Protein AF-A0AAN4YK95-F1 (afdb_monomer_lite)

Organism: Aspergillus oryzae (NCBI:txid5062)

Sequence (187 aa):
MKDDLPQPSIPVSLNPSIQATLYSELEVTICVNANAFLVEQYHEGRLPGESVRRINDYWGSKNRPSVVEFQFDQATQHRLISENKRFLRFHGESSTNPVLLNSNLRNWKAIVKEMSIRTFCTPDSVIRKHMHDVYKLLDMLGAPIAALVVCQKLHMRVLSLMVKKCDMPTDSGSNPVSGQSIGPTQR

Radius of gyration: 24.94 Å; chains: 1; bounding box: 78×29×86 Å

pLDDT: mean 87.69, std 17.9, range [35.34, 98.69]

Structure (mmCIF, N/CA/C/O backbone):
data_AF-A0AAN4YK95-F1
#
_entry.id   AF-A0AAN4YK95-F1
#
loop_
_atom_site.group_PDB
_atom_site.id
_atom_site.type_symbol
_atom_site.label_atom_id
_atom_site.label_alt_id
_atom_site.label_comp_id
_atom_site.label_asym_id
_atom_site.label_entity_id
_atom_site.label_seq_id
_atom_site.pdbx_PDB_ins_code
_atom_site.Cartn_x
_atom_site.Cartn_y
_atom_site.Cartn_z
_atom_site.occupancy
_atom_site.B_iso_or_equiv
_atom_site.auth_seq_id
_atom_site.auth_comp_id
_atom_site.auth_asym_id
_atom_site.auth_atom_id
_atom_site.pdbx_PDB_model_num
ATOM 1 N N . MET A 1 1 ? 11.380 1.247 -45.576 1.00 45.91 1 MET A N 1
ATOM 2 C CA . MET A 1 1 ? 11.249 2.247 -44.498 1.00 45.91 1 MET A CA 1
ATOM 3 C C . MET A 1 1 ? 11.713 1.583 -43.222 1.00 45.91 1 MET A C 1
ATOM 5 O O . MET A 1 1 ? 11.208 0.517 -42.904 1.00 45.91 1 MET A O 1
ATOM 9 N N . LYS A 1 2 ? 12.752 2.119 -42.583 1.00 51.19 2 LYS A N 1
ATOM 10 C CA . LYS A 1 2 ? 13.121 1.725 -41.223 1.00 51.19 2 LYS A CA 1
ATOM 11 C C . LYS A 1 2 ? 12.203 2.560 -40.339 1.00 51.19 2 LYS A C 1
ATOM 13 O O . LYS A 1 2 ? 12.326 3.779 -40.358 1.00 51.19 2 LYS A O 1
ATOM 18 N N . ASP A 1 3 ? 11.213 1.932 -39.720 1.00 58.84 3 ASP A N 1
ATOM 19 C CA . ASP A 1 3 ? 10.311 2.632 -38.812 1.00 58.84 3 ASP A CA 1
ATOM 20 C C . ASP A 1 3 ? 11.126 3.075 -37.594 1.00 58.84 3 ASP A C 1
ATOM 22 O O . ASP A 1 3 ? 11.552 2.243 -36.788 1.00 58.84 3 ASP A O 1
ATOM 26 N N . ASP A 1 4 ? 11.388 4.379 -37.490 1.00 71.00 4 ASP A N 1
ATOM 27 C CA . ASP A 1 4 ? 11.973 4.995 -36.299 1.00 71.00 4 ASP A CA 1
ATOM 28 C C . ASP A 1 4 ? 10.928 4.959 -35.182 1.00 71.00 4 ASP A C 1
ATOM 30 O O . ASP A 1 4 ? 10.185 5.910 -34.928 1.00 71.00 4 ASP A O 1
ATOM 34 N N . LEU A 1 5 ? 10.829 3.800 -34.533 1.00 76.00 5 LEU A N 1
ATOM 35 C CA . LEU A 1 5 ? 10.021 3.642 -33.337 1.00 76.00 5 LEU A CA 1
ATOM 36 C C . LEU A 1 5 ? 10.586 4.541 -32.226 1.00 76.00 5 LEU A C 1
ATOM 38 O O . LEU A 1 5 ? 11.807 4.585 -32.034 1.00 76.00 5 LEU A O 1
ATOM 42 N N . PRO A 1 6 ? 9.720 5.228 -31.460 1.00 76.50 6 PRO A N 1
ATOM 43 C CA . PRO A 1 6 ? 10.155 6.113 -30.389 1.00 76.50 6 PRO A CA 1
ATOM 44 C C . PRO A 1 6 ? 10.973 5.338 -29.349 1.00 76.50 6 PRO A C 1
ATOM 46 O O . PRO A 1 6 ? 10.489 4.382 -28.742 1.00 76.50 6 PRO A O 1
ATOM 49 N N . GLN A 1 7 ? 12.220 5.766 -29.146 1.00 71.81 7 GLN A N 1
ATOM 50 C CA . GLN A 1 7 ? 13.118 5.199 -28.143 1.00 71.81 7 GLN A CA 1
ATOM 51 C C . GLN A 1 7 ? 12.980 5.959 -26.817 1.00 71.81 7 GLN A C 1
ATOM 53 O O . GLN A 1 7 ? 12.921 7.193 -26.818 1.00 71.81 7 GLN A O 1
ATOM 58 N N . PRO A 1 8 ? 12.941 5.261 -25.671 1.00 70.00 8 PRO A N 1
ATOM 59 C CA . PRO A 1 8 ? 12.903 5.920 -24.376 1.00 70.00 8 PRO A CA 1
ATOM 60 C C . PRO A 1 8 ? 14.219 6.668 -24.115 1.00 70.00 8 PRO A C 1
ATOM 62 O O . PRO A 1 8 ? 15.304 6.108 -24.240 1.00 70.00 8 PRO A O 1
ATOM 65 N N . SER A 1 9 ? 14.125 7.932 -23.695 1.00 78.12 9 SER A N 1
ATOM 66 C CA . SER A 1 9 ? 15.281 8.756 -23.299 1.00 78.12 9 SER A CA 1
ATOM 67 C C . SER A 1 9 ? 15.847 8.395 -21.919 1.00 78.12 9 SER A C 1
ATOM 69 O O . SER A 1 9 ? 16.876 8.927 -21.507 1.00 78.12 9 SER A O 1
ATOM 71 N N . ILE A 1 10 ? 15.169 7.502 -21.191 1.00 86.75 10 ILE A N 1
ATOM 72 C CA . ILE A 1 10 ? 15.510 7.061 -19.837 1.00 86.75 10 ILE A CA 1
ATOM 73 C C . ILE A 1 10 ? 15.658 5.532 -19.852 1.00 86.75 10 ILE A C 1
ATOM 75 O O . ILE A 1 10 ? 14.837 4.867 -20.488 1.00 86.75 10 ILE A O 1
ATOM 79 N N . PRO A 1 11 ? 16.647 4.948 -19.145 1.00 88.62 11 PRO A N 1
ATOM 80 C CA . PRO A 1 11 ? 16.843 3.502 -19.121 1.00 88.62 11 PRO A CA 1
ATOM 81 C C . PRO A 1 11 ? 15.605 2.723 -18.656 1.00 88.62 11 PRO A C 1
ATOM 83 O O . PRO A 1 11 ? 15.040 2.995 -17.591 1.00 88.62 11 PRO A O 1
ATOM 86 N N . VAL A 1 12 ? 15.236 1.719 -19.454 1.00 91.31 12 VAL A N 1
ATOM 87 C CA . VAL A 1 12 ? 14.233 0.693 -19.142 1.00 91.31 12 VAL A CA 1
ATOM 88 C C . VAL A 1 12 ? 14.914 -0.667 -19.292 1.00 91.31 12 VAL A C 1
ATOM 90 O O . VAL A 1 12 ? 14.959 -1.250 -20.378 1.00 91.31 12 VAL A O 1
ATOM 93 N N . SER A 1 13 ? 15.513 -1.166 -18.213 1.00 91.56 13 SER A N 1
ATOM 94 C CA . SER A 1 13 ? 16.263 -2.425 -18.259 1.00 91.56 13 SER A CA 1
ATOM 95 C C . SER A 1 13 ? 15.352 -3.636 -18.042 1.00 91.56 13 SER A C 1
ATOM 97 O O . SER A 1 13 ? 15.475 -4.654 -18.729 1.00 91.56 13 SER A O 1
ATOM 99 N N . LEU A 1 14 ? 14.373 -3.553 -17.147 1.00 92.38 14 LEU A N 1
ATOM 100 C CA . LEU A 1 14 ? 13.524 -4.704 -16.842 1.00 92.38 14 LEU A CA 1
ATOM 101 C C . LEU A 1 14 ? 12.541 -4.995 -17.978 1.00 92.38 14 LEU A C 1
ATOM 103 O O . LEU A 1 14 ? 11.835 -4.100 -18.443 1.00 92.38 14 LEU A O 1
ATOM 107 N N . ASN A 1 15 ? 12.463 -6.264 -18.390 1.00 92.06 15 ASN A N 1
ATOM 108 C CA . ASN A 1 15 ? 11.460 -6.695 -19.360 1.00 92.06 15 ASN A CA 1
ATOM 109 C C . ASN A 1 15 ? 10.037 -6.646 -18.754 1.00 92.06 15 ASN A C 1
ATOM 111 O O . ASN A 1 15 ? 9.895 -6.673 -17.525 1.00 92.06 15 ASN A O 1
ATOM 115 N N . PRO A 1 16 ? 8.984 -6.614 -19.592 1.00 94.56 16 PRO A N 1
ATOM 116 C CA . PRO A 1 16 ? 7.607 -6.494 -19.123 1.00 94.56 16 PRO A CA 1
ATOM 117 C C . PRO A 1 16 ? 7.185 -7.536 -18.081 1.00 94.56 16 PRO A C 1
ATOM 119 O O . PRO A 1 16 ? 6.546 -7.185 -17.091 1.00 94.56 16 PRO A O 1
ATOM 122 N N . SER A 1 17 ? 7.585 -8.800 -18.253 1.00 94.56 17 SER A N 1
ATOM 123 C CA . SER A 1 17 ? 7.235 -9.884 -17.327 1.00 94.56 17 SER A CA 1
ATOM 124 C C . SER A 1 17 ? 7.834 -9.670 -15.937 1.00 94.56 17 SER A C 1
ATOM 126 O O . SER A 1 17 ? 7.142 -9.844 -14.938 1.00 94.56 17 SER A O 1
ATOM 128 N N . ILE A 1 18 ? 9.095 -9.228 -15.858 1.00 94.00 18 ILE A N 1
ATOM 129 C CA . ILE A 1 18 ? 9.747 -8.899 -14.584 1.00 94.00 18 ILE A CA 1
ATOM 130 C C . ILE A 1 18 ? 9.039 -7.715 -13.917 1.00 94.00 18 ILE A C 1
ATOM 132 O O . ILE A 1 18 ? 8.789 -7.766 -12.713 1.00 94.00 18 ILE A O 1
ATOM 136 N N . GLN A 1 19 ? 8.682 -6.672 -14.679 1.00 95.31 19 GLN A N 1
ATOM 137 C CA . GLN A 1 19 ? 7.938 -5.530 -14.132 1.00 95.31 19 GLN A CA 1
ATOM 138 C C . GLN A 1 19 ? 6.556 -5.951 -13.609 1.00 95.31 19 GLN A C 1
ATOM 140 O O . GLN A 1 19 ? 6.154 -5.516 -12.532 1.00 95.31 19 GLN A O 1
ATOM 145 N N . ALA A 1 20 ? 5.847 -6.827 -14.326 1.00 95.19 20 ALA A N 1
ATOM 146 C CA . ALA A 1 20 ? 4.541 -7.329 -13.911 1.00 95.19 20 ALA A CA 1
ATOM 147 C C . ALA A 1 20 ? 4.614 -8.117 -12.594 1.00 95.19 20 ALA A C 1
ATOM 149 O O . ALA A 1 20 ? 3.823 -7.859 -11.684 1.00 95.19 20 ALA A O 1
ATOM 150 N N . THR A 1 21 ? 5.577 -9.037 -12.468 1.00 94.56 21 THR A N 1
ATOM 151 C CA . THR A 1 21 ? 5.800 -9.795 -11.228 1.00 94.56 21 THR A CA 1
ATOM 152 C C . THR A 1 21 ? 6.162 -8.865 -10.075 1.00 94.56 21 THR A C 1
ATOM 154 O O . THR A 1 21 ? 5.520 -8.925 -9.031 1.00 94.56 21 THR A O 1
ATOM 157 N N . LEU A 1 22 ? 7.117 -7.953 -10.285 1.00 94.38 22 LEU A N 1
ATOM 158 C CA . LEU A 1 22 ? 7.550 -6.985 -9.277 1.00 94.38 22 LEU A CA 1
ATOM 159 C C . LEU A 1 22 ? 6.379 -6.172 -8.721 1.00 94.38 22 LEU A C 1
ATOM 161 O O . LEU A 1 22 ? 6.185 -6.113 -7.510 1.00 94.38 22 LEU A O 1
ATOM 165 N N . TYR A 1 23 ? 5.589 -5.545 -9.592 1.00 95.44 23 TYR A N 1
ATOM 166 C CA . TYR A 1 23 ? 4.493 -4.695 -9.134 1.00 95.44 23 TYR A CA 1
ATOM 167 C C . TYR A 1 23 ? 3.355 -5.485 -8.491 1.00 95.44 23 TYR A C 1
ATOM 169 O O . TYR A 1 23 ? 2.741 -4.977 -7.558 1.00 95.44 23 TYR A O 1
ATOM 177 N N . SER A 1 24 ? 3.120 -6.726 -8.922 1.00 95.06 24 SER A N 1
ATOM 178 C CA . SER A 1 24 ? 2.147 -7.609 -8.267 1.00 95.06 24 SER A CA 1
ATOM 179 C C . SER A 1 24 ? 2.599 -7.990 -6.852 1.00 95.06 24 SER A C 1
ATOM 181 O O . SER A 1 24 ? 1.802 -7.949 -5.918 1.00 95.06 24 SER A O 1
ATOM 183 N N . GLU A 1 25 ? 3.886 -8.305 -6.668 1.00 94.56 25 GLU A N 1
ATOM 184 C CA . GLU A 1 25 ? 4.466 -8.597 -5.349 1.00 94.56 25 GLU A CA 1
ATOM 185 C C . GLU A 1 25 ? 4.433 -7.367 -4.427 1.00 94.56 25 GLU A C 1
ATOM 187 O O . GLU A 1 25 ? 4.068 -7.484 -3.253 1.00 94.56 25 GLU A O 1
ATOM 192 N N . LEU A 1 26 ? 4.758 -6.176 -4.949 1.00 94.81 26 LEU A N 1
ATOM 193 C CA . LEU A 1 26 ? 4.665 -4.923 -4.193 1.00 94.81 26 LEU A CA 1
ATOM 194 C C . LEU A 1 26 ? 3.222 -4.621 -3.777 1.00 94.81 26 LEU A C 1
ATOM 196 O O . LEU A 1 26 ? 2.987 -4.313 -2.611 1.00 94.81 26 LEU A O 1
ATOM 200 N N . GLU A 1 27 ? 2.258 -4.740 -4.692 1.00 95.81 27 GLU A N 1
ATOM 201 C CA . GLU A 1 27 ? 0.846 -4.471 -4.407 1.00 95.81 27 GLU A CA 1
ATOM 202 C C . GLU A 1 27 ? 0.302 -5.398 -3.316 1.00 95.81 27 GLU A C 1
ATOM 204 O O . GLU A 1 27 ? -0.259 -4.919 -2.332 1.00 95.81 27 GLU A O 1
ATOM 209 N N . VAL A 1 28 ? 0.541 -6.709 -3.432 1.00 95.44 28 VAL A N 1
ATOM 210 C CA . VAL A 1 28 ? 0.138 -7.677 -2.401 1.00 95.44 28 VAL A CA 1
ATOM 211 C C . VAL A 1 28 ? 0.783 -7.348 -1.056 1.00 95.44 28 VAL A C 1
ATOM 213 O O . VAL A 1 28 ? 0.101 -7.353 -0.031 1.00 95.44 28 VAL A O 1
ATOM 216 N N . THR A 1 29 ? 2.078 -7.018 -1.043 1.00 95.44 29 THR A N 1
ATOM 217 C CA . THR A 1 29 ? 2.794 -6.688 0.197 1.00 95.44 29 THR A CA 1
ATOM 218 C C . THR A 1 29 ? 2.201 -5.447 0.867 1.00 95.44 29 THR A C 1
ATOM 220 O O . THR A 1 29 ? 1.989 -5.455 2.080 1.00 95.44 29 THR A O 1
ATOM 223 N N . ILE A 1 30 ? 1.884 -4.400 0.101 1.00 97.12 30 ILE A N 1
ATOM 224 C CA . ILE A 1 30 ? 1.222 -3.193 0.616 1.00 97.12 30 ILE A CA 1
ATOM 225 C C . ILE A 1 30 ? -0.149 -3.548 1.192 1.00 97.12 30 ILE A C 1
ATOM 227 O O . ILE A 1 30 ? -0.412 -3.229 2.350 1.00 97.12 30 ILE A O 1
ATOM 231 N N . CYS A 1 31 ? -1.000 -4.231 0.420 1.00 97.75 31 CYS A N 1
ATOM 232 C CA . CYS A 1 31 ? -2.382 -4.493 0.818 1.00 97.75 31 CYS A CA 1
ATOM 233 C C . CYS A 1 31 ? -2.483 -5.363 2.074 1.00 97.75 31 CYS A C 1
ATOM 235 O O . CYS A 1 31 ? -3.277 -5.067 2.968 1.00 97.75 31 CYS A O 1
ATOM 237 N N . VAL A 1 32 ? -1.645 -6.400 2.181 1.00 97.25 32 VAL A N 1
ATOM 238 C CA . VAL A 1 32 ? -1.615 -7.293 3.349 1.00 97.25 32 VAL A CA 1
ATOM 239 C C . VAL A 1 32 ? -1.175 -6.549 4.610 1.00 97.25 32 VAL A C 1
ATOM 241 O O . VAL A 1 32 ? -1.808 -6.693 5.656 1.00 97.25 32 VAL A O 1
ATOM 244 N N . ASN A 1 33 ? -0.126 -5.726 4.528 1.00 98.19 33 ASN A N 1
ATOM 245 C CA . ASN A 1 33 ? 0.372 -4.996 5.697 1.00 98.19 33 ASN A CA 1
ATOM 246 C C . ASN A 1 33 ? -0.544 -3.828 6.084 1.00 98.19 33 ASN A C 1
ATOM 248 O O . ASN A 1 33 ? -0.753 -3.583 7.269 1.00 98.19 33 ASN A O 1
ATOM 252 N N . ALA A 1 34 ? -1.150 -3.144 5.111 1.00 98.50 34 ALA A N 1
ATOM 253 C CA . ALA A 1 34 ? -2.161 -2.126 5.379 1.00 98.50 34 ALA A CA 1
ATOM 254 C C . ALA A 1 34 ? -3.423 -2.727 6.013 1.00 98.50 34 ALA A C 1
ATOM 256 O O . ALA A 1 34 ? -3.979 -2.124 6.930 1.00 98.50 34 ALA A O 1
ATOM 257 N N . ASN A 1 35 ? -3.844 -3.922 5.580 1.00 98.62 35 ASN A N 1
ATOM 258 C CA . ASN A 1 35 ? -4.931 -4.658 6.222 1.00 98.62 35 ASN A CA 1
ATOM 259 C C . ASN A 1 35 ? -4.595 -4.983 7.681 1.00 98.62 35 ASN A C 1
ATOM 261 O O . ASN A 1 35 ? -5.362 -4.617 8.565 1.00 98.62 35 ASN A O 1
ATOM 265 N N . ALA A 1 36 ? -3.441 -5.607 7.938 1.00 98.44 36 ALA A N 1
ATOM 266 C CA . ALA A 1 36 ? -3.021 -5.972 9.293 1.00 98.44 36 ALA A CA 1
ATOM 267 C C . ALA A 1 36 ? -2.967 -4.752 10.226 1.00 98.44 36 ALA A C 1
ATOM 269 O O . ALA A 1 36 ? -3.508 -4.786 11.329 1.00 98.44 36 ALA A O 1
ATOM 270 N N . PHE A 1 37 ? -2.398 -3.646 9.738 1.00 98.62 37 PHE A N 1
ATOM 271 C CA . PHE A 1 37 ? -2.404 -2.373 10.446 1.00 98.62 37 PHE A CA 1
ATOM 272 C C . PHE A 1 37 ? -3.833 -1.906 10.758 1.00 98.62 37 PHE A C 1
ATOM 274 O O . PHE A 1 37 ? -4.150 -1.621 11.906 1.00 98.62 37 PHE A O 1
ATOM 281 N N . LEU A 1 38 ? -4.728 -1.850 9.768 1.00 98.69 38 LEU A N 1
ATOM 282 C CA . LEU A 1 38 ? -6.110 -1.399 9.971 1.00 98.69 38 LEU A CA 1
ATOM 283 C C . LEU A 1 38 ? -6.890 -2.279 10.958 1.00 98.69 38 LEU A C 1
ATOM 285 O O . LEU A 1 38 ? -7.628 -1.735 11.778 1.00 98.69 38 LEU A O 1
ATOM 289 N N . VAL A 1 39 ? -6.699 -3.600 10.911 1.00 98.56 39 VAL A N 1
ATOM 290 C CA . VAL A 1 39 ? -7.282 -4.556 11.865 1.00 98.56 39 VAL A CA 1
ATOM 291 C C . VAL A 1 39 ? -6.830 -4.239 13.289 1.00 98.56 39 VAL A C 1
ATOM 293 O O . VAL A 1 39 ? -7.668 -4.075 14.175 1.00 98.56 39 VAL A O 1
ATOM 296 N N . GLU A 1 40 ? -5.525 -4.073 13.505 1.00 98.44 40 GLU A N 1
ATOM 297 C CA . GLU A 1 40 ? -4.972 -3.710 14.813 1.00 98.44 40 GLU A CA 1
ATOM 298 C C . GLU A 1 40 ? -5.546 -2.374 15.310 1.00 98.44 40 GLU A C 1
ATOM 300 O O . GLU A 1 40 ? -6.062 -2.278 16.423 1.00 98.44 40 GLU A O 1
ATOM 305 N N . GLN A 1 41 ? -5.524 -1.337 14.466 1.00 98.38 41 GLN A N 1
ATOM 306 C CA . GLN A 1 41 ? -6.041 -0.018 14.833 1.00 98.38 41 GLN A CA 1
ATOM 307 C C . GLN A 1 41 ? -7.549 -0.047 15.130 1.00 98.38 41 GLN A C 1
ATOM 309 O O . GLN A 1 41 ? -8.017 0.703 15.988 1.00 98.38 41 GLN A O 1
ATOM 314 N N . TYR A 1 42 ? -8.316 -0.902 14.449 1.00 98.12 42 TYR A N 1
ATOM 315 C CA . TYR A 1 42 ? -9.739 -1.094 14.713 1.00 98.12 42 TYR A CA 1
ATOM 316 C C . TYR A 1 42 ? -9.991 -1.770 16.064 1.00 98.12 42 TYR A C 1
ATOM 318 O O . TYR A 1 42 ? -10.769 -1.244 16.861 1.00 98.12 42 TYR A O 1
ATOM 326 N N . HIS A 1 43 ? -9.304 -2.878 16.358 1.00 98.00 43 HIS A N 1
ATOM 327 C CA . HIS A 1 43 ? -9.438 -3.583 17.641 1.00 98.00 43 HIS A CA 1
ATOM 328 C C . HIS A 1 43 ? -9.060 -2.716 18.840 1.00 98.00 43 HIS A C 1
ATOM 330 O O . HIS A 1 43 ? -9.649 -2.827 19.911 1.00 98.00 43 HIS A O 1
ATOM 336 N N . GLU A 1 44 ? -8.128 -1.800 18.631 1.00 98.00 44 GLU A N 1
ATOM 337 C CA . GLU A 1 44 ? -7.656 -0.864 19.639 1.00 98.00 44 GLU A CA 1
ATOM 338 C C . GLU A 1 44 ? -8.524 0.404 19.765 1.00 98.00 44 GLU A C 1
ATOM 340 O O . GLU A 1 44 ? -8.155 1.355 20.457 1.00 98.00 44 GLU A O 1
ATOM 345 N N . GLY A 1 45 ? -9.661 0.467 19.062 1.00 97.38 45 GLY A N 1
ATOM 346 C CA . GLY A 1 45 ? -10.593 1.596 19.114 1.00 97.38 45 GLY A CA 1
ATOM 347 C C . GLY A 1 45 ? -10.069 2.884 18.468 1.00 97.38 45 GLY A C 1
ATOM 348 O O . GLY A 1 45 ? -10.630 3.958 18.684 1.00 97.38 45 GLY A O 1
ATOM 349 N N . ARG A 1 46 ? -9.001 2.801 17.665 1.00 97.44 46 ARG A N 1
ATOM 350 C CA . ARG A 1 46 ? -8.356 3.941 16.986 1.00 97.44 46 ARG A CA 1
ATOM 351 C C . ARG A 1 46 ? -8.923 4.226 15.598 1.00 97.44 46 ARG A C 1
ATOM 353 O O . ARG A 1 46 ? -8.538 5.210 14.966 1.00 97.44 46 ARG A O 1
ATOM 360 N N . LEU A 1 47 ? -9.846 3.391 15.124 1.00 96.69 47 LEU A N 1
ATOM 361 C CA . LEU A 1 47 ? -10.531 3.570 13.851 1.00 96.69 47 LEU A CA 1
ATOM 362 C C . LEU A 1 47 ? -12.038 3.794 14.081 1.00 96.69 47 LEU A C 1
ATOM 364 O O . LEU A 1 47 ? -12.745 2.855 14.448 1.00 96.69 47 LEU A O 1
ATOM 368 N N . PRO A 1 48 ? -12.556 5.019 13.865 1.00 95.12 48 PRO A N 1
ATOM 369 C CA . PRO A 1 48 ? -13.967 5.326 14.082 1.00 95.12 48 PRO A CA 1
ATOM 370 C C . PRO A 1 48 ? -14.900 4.457 13.228 1.00 95.12 48 PRO A C 1
ATOM 372 O O . PRO A 1 48 ? -14.741 4.374 12.008 1.00 95.12 48 PRO A O 1
ATOM 375 N N . GLY A 1 49 ? -15.932 3.873 13.847 1.00 94.44 49 GLY A N 1
ATOM 376 C CA . GLY A 1 49 ? -16.905 3.022 13.148 1.00 94.44 49 GLY A CA 1
ATOM 377 C C . GLY A 1 49 ? -17.657 3.739 12.019 1.00 94.44 49 GLY A C 1
ATOM 378 O O . GLY A 1 49 ? -17.956 3.132 10.993 1.00 94.44 49 GLY A O 1
ATOM 379 N N . GLU A 1 50 ? -17.894 5.048 12.153 1.00 95.81 50 GLU A N 1
ATOM 380 C CA . GLU A 1 50 ? -18.486 5.865 11.086 1.00 95.81 50 GLU A CA 1
ATOM 381 C C . GLU A 1 50 ? -17.590 5.913 9.836 1.00 95.81 50 GLU A C 1
ATOM 383 O O . GLU A 1 50 ? -18.079 5.758 8.717 1.00 95.81 50 GLU A O 1
ATOM 388 N N . SER A 1 51 ? -16.273 6.063 10.016 1.00 95.50 51 SER A N 1
ATOM 389 C CA . SER A 1 51 ? -15.305 6.045 8.914 1.00 95.50 51 SER A CA 1
ATOM 390 C C . SER A 1 51 ? -15.271 4.684 8.218 1.00 95.50 51 SER A C 1
ATOM 392 O O . SER A 1 51 ? -15.253 4.626 6.988 1.00 95.50 51 SER A O 1
ATOM 394 N N . VAL A 1 52 ? -15.315 3.590 8.989 1.00 96.31 52 VAL A N 1
ATOM 395 C CA . VAL A 1 52 ? -15.378 2.223 8.446 1.00 96.31 52 VAL A CA 1
ATOM 396 C C . VAL A 1 52 ? -16.644 2.032 7.614 1.00 96.31 52 VAL A C 1
ATOM 398 O O . VAL A 1 52 ? -16.570 1.589 6.468 1.00 96.31 52 VAL A O 1
ATOM 401 N N . ARG A 1 53 ? -17.803 2.430 8.151 1.00 96.69 53 ARG A N 1
ATOM 402 C CA . ARG A 1 53 ? -19.080 2.364 7.436 1.00 96.69 53 ARG A CA 1
ATOM 403 C C . ARG A 1 53 ? -19.037 3.170 6.138 1.00 96.69 53 ARG A C 1
ATOM 405 O O . ARG A 1 53 ? -19.399 2.645 5.095 1.00 96.69 53 ARG A O 1
ATOM 412 N N . ARG A 1 54 ? -18.520 4.401 6.170 1.00 97.12 54 ARG A N 1
ATOM 413 C CA . ARG A 1 54 ? -18.408 5.262 4.982 1.00 97.12 54 ARG A CA 1
ATOM 414 C C . ARG A 1 54 ? -17.554 4.632 3.881 1.00 97.12 54 ARG A C 1
ATOM 416 O O . ARG A 1 54 ? -17.888 4.755 2.703 1.00 97.12 54 ARG A O 1
ATOM 423 N N . ILE A 1 55 ? -16.456 3.968 4.246 1.00 97.38 55 ILE A N 1
ATOM 424 C CA . ILE A 1 55 ? -15.609 3.261 3.280 1.00 97.38 55 ILE A CA 1
ATOM 425 C C . ILE A 1 55 ? -16.292 2.010 2.727 1.00 97.38 55 ILE A C 1
ATOM 427 O O . ILE A 1 55 ? -16.221 1.795 1.518 1.00 97.38 55 ILE A O 1
ATOM 431 N N . ASN A 1 56 ? -17.008 1.248 3.555 1.00 96.25 56 ASN A N 1
ATOM 432 C CA . ASN A 1 56 ? -17.820 0.119 3.095 1.00 96.25 56 ASN A CA 1
ATOM 433 C C . ASN A 1 56 ? -18.923 0.558 2.124 1.00 96.25 56 ASN A C 1
ATOM 435 O O . ASN A 1 56 ? -19.048 -0.017 1.045 1.00 96.25 56 ASN A O 1
ATOM 439 N N . ASP A 1 57 ? -19.663 1.615 2.462 1.00 96.81 57 ASP A N 1
ATOM 440 C CA . ASP A 1 57 ? -20.710 2.183 1.609 1.00 96.81 57 ASP A CA 1
ATOM 441 C C . ASP A 1 57 ? -20.115 2.663 0.275 1.00 96.81 57 ASP A C 1
ATOM 443 O O . ASP A 1 57 ? -20.639 2.362 -0.799 1.00 96.81 57 ASP A O 1
ATOM 447 N N . TYR A 1 58 ? -18.966 3.352 0.316 1.00 96.62 58 TYR A N 1
ATOM 448 C CA . TYR A 1 58 ? -18.233 3.748 -0.887 1.00 96.62 58 TYR A CA 1
ATOM 449 C C . TYR A 1 58 ? -17.829 2.536 -1.736 1.00 96.62 58 TYR A C 1
ATOM 451 O O . TYR A 1 58 ? -18.041 2.548 -2.949 1.00 96.62 58 TYR A O 1
ATOM 459 N N . TRP A 1 59 ? -17.275 1.492 -1.125 1.00 97.62 59 TRP A N 1
ATOM 460 C CA . TRP A 1 59 ? -16.849 0.283 -1.823 1.00 97.62 59 TRP A CA 1
ATOM 461 C C . TRP A 1 59 ? -18.029 -0.446 -2.482 1.00 97.62 59 TRP A C 1
ATOM 463 O O . TRP A 1 59 ? -17.981 -0.741 -3.679 1.00 97.62 59 TRP A O 1
ATOM 473 N N . GLY A 1 60 ? -19.120 -0.638 -1.737 1.00 96.62 60 GLY A N 1
ATOM 474 C CA . GLY A 1 60 ? -20.359 -1.240 -2.225 1.00 96.62 60 GLY A CA 1
ATOM 475 C C . GLY A 1 60 ? -21.025 -0.419 -3.331 1.00 96.62 60 GLY A C 1
ATOM 476 O O . GLY A 1 60 ? -21.455 -0.984 -4.332 1.00 96.62 60 GLY A O 1
ATOM 477 N N . SER A 1 61 ? -21.007 0.918 -3.238 1.00 97.38 61 SER A N 1
ATOM 478 C CA . SER A 1 61 ? -21.554 1.812 -4.278 1.00 97.38 61 SER A CA 1
ATOM 479 C C . SER A 1 61 ? -20.870 1.667 -5.644 1.00 97.38 61 SER A C 1
ATOM 481 O O . SER A 1 61 ? -21.410 2.087 -6.667 1.00 97.38 61 SER A O 1
ATOM 483 N N . LYS A 1 62 ? -19.667 1.079 -5.678 1.00 96.19 62 LYS A N 1
ATOM 484 C CA . LYS A 1 62 ? -18.920 0.775 -6.904 1.00 96.19 62 LYS A CA 1
ATOM 485 C C . LYS A 1 62 ? -19.205 -0.629 -7.446 1.00 96.19 62 LYS A C 1
ATOM 487 O O . LYS A 1 62 ? -18.502 -1.050 -8.360 1.00 96.19 62 LYS A O 1
ATOM 492 N N . ASN A 1 63 ? -20.200 -1.337 -6.902 1.00 95.88 63 ASN A N 1
ATOM 493 C CA . ASN A 1 63 ? -20.531 -2.729 -7.227 1.00 95.88 63 ASN A CA 1
ATOM 494 C C . ASN A 1 63 ? -19.328 -3.675 -7.079 1.00 95.88 63 ASN A C 1
ATOM 496 O O . ASN A 1 63 ? -19.130 -4.584 -7.884 1.00 95.88 63 ASN A O 1
ATOM 500 N N . ARG A 1 64 ? -18.481 -3.430 -6.073 1.00 95.62 64 ARG A N 1
ATOM 501 C CA . ARG A 1 64 ? -17.292 -4.247 -5.810 1.00 95.62 64 ARG A CA 1
ATOM 502 C C . ARG A 1 64 ? -17.629 -5.395 -4.847 1.00 95.62 64 ARG A C 1
ATOM 504 O O . ARG A 1 64 ? -18.445 -5.191 -3.948 1.00 95.62 64 ARG A O 1
ATOM 511 N N . PRO A 1 65 ? -16.999 -6.578 -4.990 1.00 95.75 65 PRO A N 1
ATOM 512 C CA . PRO A 1 65 ? -17.206 -7.702 -4.073 1.00 95.75 65 PRO A CA 1
ATOM 513 C C . PRO A 1 65 ? -16.862 -7.340 -2.628 1.00 95.75 65 PRO A C 1
ATOM 515 O O . PRO A 1 65 ? -15.912 -6.594 -2.402 1.00 95.75 65 PRO A O 1
ATOM 518 N N . SER A 1 66 ? -17.582 -7.890 -1.648 1.00 94.94 66 SER A N 1
ATOM 519 C CA . SER A 1 66 ? -17.227 -7.731 -0.233 1.00 94.94 66 SER A CA 1
ATOM 520 C C . SER A 1 66 ? -15.806 -8.223 0.036 1.00 94.94 66 SER A C 1
ATOM 522 O O . SER A 1 66 ? -15.381 -9.233 -0.526 1.00 94.94 66 SER A O 1
ATOM 524 N N . VAL A 1 67 ? -15.099 -7.541 0.930 1.00 96.12 67 VAL A N 1
ATOM 525 C CA . VAL A 1 67 ? -13.741 -7.915 1.330 1.00 96.12 67 VAL A CA 1
ATOM 526 C C . VAL A 1 67 ? -13.749 -8.567 2.707 1.00 96.12 67 VAL A C 1
ATOM 528 O O . VAL A 1 67 ? -14.655 -8.344 3.510 1.00 96.12 67 VAL A O 1
ATOM 531 N N . VAL A 1 68 ? -12.728 -9.374 2.976 1.00 96.38 68 VAL A N 1
ATOM 532 C CA . VAL A 1 68 ? -12.436 -9.866 4.325 1.00 96.38 68 VAL A CA 1
ATOM 533 C C . VAL A 1 68 ? -11.710 -8.753 5.078 1.00 96.38 68 VAL A C 1
ATOM 535 O O . VAL A 1 68 ? -10.762 -8.179 4.543 1.00 96.38 68 VAL A O 1
ATOM 538 N N . GLU A 1 69 ? -12.152 -8.442 6.299 1.00 96.88 69 GLU A N 1
ATOM 539 C CA . GLU A 1 69 ? -11.570 -7.380 7.135 1.00 96.88 69 GLU A CA 1
ATOM 540 C C . GLU A 1 69 ? -11.473 -6.034 6.384 1.00 96.88 69 GLU A C 1
ATOM 542 O O . GLU A 1 69 ? -12.491 -5.457 6.004 1.00 96.88 69 GLU A O 1
ATOM 547 N N . PHE A 1 70 ? -10.254 -5.540 6.154 1.00 97.81 70 PHE A N 1
ATOM 548 C CA . PHE A 1 70 ? -9.946 -4.312 5.433 1.00 97.81 70 PHE A CA 1
ATOM 549 C C . PHE A 1 70 ? -9.122 -4.586 4.160 1.00 97.81 70 PHE A C 1
ATOM 551 O O . PHE A 1 70 ? -8.387 -3.702 3.708 1.00 97.81 70 PHE A O 1
ATOM 558 N N . GLN A 1 71 ? -9.240 -5.777 3.549 1.00 97.50 71 GLN A N 1
ATOM 559 C CA . GLN A 1 71 ? -8.570 -6.176 2.292 1.00 97.50 71 GLN A CA 1
ATOM 560 C C . GLN A 1 71 ? -9.139 -5.477 1.041 1.00 97.50 71 GLN A C 1
ATOM 562 O O . GLN A 1 71 ? -9.367 -6.085 -0.004 1.00 97.50 71 GLN A O 1
ATOM 567 N N . PHE A 1 72 ? -9.403 -4.177 1.138 1.00 97.94 72 PHE A N 1
ATOM 568 C CA . PHE A 1 72 ? -9.717 -3.352 -0.020 1.00 97.94 72 PHE A CA 1
ATOM 569 C C . PHE A 1 72 ? -8.496 -3.186 -0.931 1.00 97.94 72 PHE A C 1
ATOM 571 O O . PHE A 1 72 ? -7.367 -3.501 -0.560 1.00 97.94 72 PHE A O 1
ATOM 578 N N . ASP A 1 73 ? -8.716 -2.615 -2.117 1.00 96.81 73 ASP A N 1
ATOM 579 C CA . ASP A 1 73 ? -7.603 -2.156 -2.948 1.00 96.81 73 ASP A CA 1
ATOM 580 C C . ASP A 1 73 ? -6.730 -1.119 -2.208 1.00 96.81 73 ASP A C 1
ATOM 582 O O . ASP A 1 73 ? -7.188 -0.406 -1.303 1.00 96.81 73 ASP A O 1
ATOM 586 N N . GLN A 1 74 ? -5.463 -0.997 -2.624 1.00 96.94 74 GLN A N 1
ATOM 587 C CA . GLN A 1 74 ? -4.511 -0.084 -1.980 1.00 96.94 74 GLN A CA 1
ATOM 588 C C . GLN A 1 74 ? -5.016 1.369 -1.942 1.00 96.94 74 GLN A C 1
ATOM 590 O O . GLN A 1 74 ? -4.716 2.107 -1.007 1.00 96.94 74 GLN A O 1
ATOM 595 N N . ALA A 1 75 ? -5.804 1.790 -2.940 1.00 97.50 75 ALA A N 1
ATOM 596 C CA . ALA A 1 75 ? -6.350 3.142 -3.026 1.00 97.50 75 ALA A CA 1
ATOM 597 C C . ALA A 1 75 ? -7.370 3.410 -1.911 1.00 97.50 75 ALA A C 1
ATOM 599 O O . ALA A 1 75 ? -7.375 4.474 -1.291 1.00 97.50 75 ALA A O 1
ATOM 600 N N . THR A 1 76 ? -8.233 2.435 -1.645 1.00 98.25 76 THR A N 1
ATOM 601 C CA . THR A 1 76 ? -9.270 2.506 -0.617 1.00 98.25 76 THR A CA 1
ATOM 602 C C . THR A 1 76 ? -8.656 2.390 0.775 1.00 98.25 76 THR A C 1
ATOM 604 O O . THR A 1 76 ? -9.031 3.156 1.663 1.00 98.25 76 THR A O 1
ATOM 607 N N . GLN A 1 77 ? -7.657 1.520 0.959 1.00 98.38 77 GLN A N 1
ATOM 608 C CA . GLN A 1 77 ? -6.899 1.437 2.212 1.00 98.38 77 GLN A CA 1
ATOM 609 C C . GLN A 1 77 ? -6.137 2.739 2.503 1.00 98.38 77 GLN A C 1
ATOM 611 O O . GLN A 1 77 ? -6.241 3.282 3.605 1.00 98.38 77 GLN A O 1
ATOM 616 N N . HIS A 1 78 ? -5.444 3.300 1.502 1.00 98.50 78 HIS A N 1
ATOM 617 C CA . HIS A 1 78 ? -4.776 4.605 1.603 1.00 98.50 78 HIS A CA 1
ATOM 618 C C . HIS A 1 78 ? -5.748 5.703 2.029 1.00 98.50 78 HIS A C 1
ATOM 620 O O . HIS A 1 78 ? -5.432 6.502 2.916 1.00 98.50 78 HIS A O 1
ATOM 626 N N . ARG A 1 79 ? -6.936 5.734 1.417 1.00 98.12 79 ARG A N 1
ATOM 627 C CA . ARG A 1 79 ? -7.985 6.701 1.737 1.00 98.12 79 ARG A CA 1
ATOM 628 C C . ARG A 1 79 ? -8.440 6.565 3.186 1.00 98.12 79 ARG A C 1
ATOM 630 O O . ARG A 1 79 ? -8.436 7.564 3.901 1.00 98.12 79 ARG A O 1
ATOM 637 N N . LEU A 1 80 ? -8.779 5.352 3.623 1.00 98.44 80 LEU A N 1
ATOM 638 C CA . LEU A 1 80 ? -9.226 5.085 4.991 1.00 98.44 80 LEU A CA 1
ATOM 639 C C . LEU A 1 80 ? -8.171 5.526 6.015 1.00 98.44 80 LEU A C 1
ATOM 641 O O . LEU A 1 80 ? -8.492 6.237 6.968 1.00 98.44 80 LEU A O 1
ATOM 645 N N . ILE A 1 81 ? -6.903 5.183 5.785 1.00 98.50 81 ILE A N 1
ATOM 646 C CA . ILE A 1 81 ? -5.792 5.579 6.658 1.00 98.50 81 ILE A CA 1
ATOM 647 C C . ILE A 1 81 ? -5.598 7.099 6.646 1.00 98.50 81 ILE A C 1
ATOM 649 O O . ILE A 1 81 ? -5.464 7.723 7.698 1.00 98.50 81 ILE A O 1
ATOM 653 N N . SER A 1 82 ? -5.628 7.725 5.471 1.00 98.00 82 SER A N 1
ATOM 654 C CA . SER A 1 82 ? -5.411 9.167 5.322 1.00 98.00 82 SER A CA 1
ATOM 655 C C . SER A 1 82 ? -6.507 10.006 5.981 1.00 98.00 82 SER A C 1
ATOM 657 O O . SER A 1 82 ? -6.193 11.021 6.607 1.00 98.00 82 SER A O 1
ATOM 659 N N . GLU A 1 83 ? -7.773 9.590 5.868 1.00 97.50 83 GLU A N 1
ATOM 660 C CA . GLU A 1 83 ? -8.919 10.257 6.502 1.00 97.50 83 GLU A CA 1
ATOM 661 C C . GLU A 1 83 ? -8.861 10.161 8.036 1.00 97.50 83 GLU A C 1
ATOM 663 O O . GLU A 1 83 ? -9.298 11.081 8.724 1.00 97.50 83 GLU A O 1
ATOM 668 N N . ASN A 1 84 ? -8.262 9.095 8.578 1.00 98.12 84 ASN A N 1
ATOM 669 C CA . ASN A 1 84 ? -8.241 8.818 10.018 1.00 98.12 84 ASN A CA 1
ATOM 670 C C . ASN A 1 84 ? -6.869 9.021 10.675 1.00 98.12 84 ASN A C 1
ATOM 672 O O . ASN A 1 84 ? -6.734 8.793 11.872 1.00 98.12 84 ASN A O 1
ATOM 676 N N . LYS A 1 85 ? -5.860 9.516 9.947 1.00 97.06 85 LYS A N 1
ATOM 677 C CA . LYS A 1 85 ? -4.456 9.618 10.399 1.00 97.06 85 LYS A CA 1
ATOM 678 C C . LYS A 1 85 ? -4.219 10.310 11.750 1.00 97.06 85 LYS A C 1
ATOM 680 O O . LYS A 1 85 ? -3.148 10.165 12.316 1.00 97.06 85 LYS A O 1
ATOM 685 N N . ARG A 1 86 ? -5.170 11.105 12.251 1.00 96.25 86 ARG A N 1
ATOM 686 C CA . ARG A 1 86 ? -5.072 11.760 13.570 1.00 96.25 86 ARG A CA 1
ATOM 687 C C . ARG A 1 86 ? -5.393 10.821 14.737 1.00 96.25 86 ARG A C 1
ATOM 689 O O . ARG A 1 86 ? -4.982 11.105 15.852 1.00 96.25 86 ARG A O 1
ATOM 696 N N . PHE A 1 87 ? -6.139 9.749 14.482 1.00 96.81 87 PHE A N 1
ATOM 697 C CA . PHE A 1 87 ? -6.558 8.765 15.482 1.00 96.81 87 PHE A CA 1
ATOM 698 C C . PHE A 1 87 ? -5.654 7.526 15.495 1.00 96.81 87 PHE A C 1
ATOM 700 O O . PHE A 1 87 ? -5.531 6.854 16.516 1.00 96.81 87 PHE A O 1
ATOM 707 N N . LEU A 1 88 ? -5.003 7.245 14.365 1.00 98.00 88 LEU A N 1
ATOM 708 C CA . LEU A 1 88 ? -4.154 6.074 14.172 1.00 98.00 88 LEU A CA 1
ATOM 709 C C . LEU A 1 88 ? -2.782 6.255 14.833 1.00 98.00 88 LEU A C 1
ATOM 711 O O . LEU A 1 88 ? -2.213 7.347 14.837 1.00 98.00 88 LEU A O 1
ATOM 715 N N . ARG A 1 89 ? -2.226 5.154 15.341 1.00 98.06 89 ARG A N 1
ATOM 716 C CA . ARG A 1 89 ? -0.854 5.072 15.849 1.00 98.06 89 ARG A CA 1
ATOM 717 C C . ARG A 1 89 ? 0.037 4.428 14.799 1.00 98.06 89 ARG A C 1
ATOM 719 O O . ARG A 1 89 ? -0.035 3.225 14.589 1.00 98.06 89 ARG A O 1
ATOM 726 N N . PHE A 1 90 ? 0.845 5.253 14.142 1.00 98.12 90 PHE A N 1
ATOM 727 C CA . PHE A 1 90 ? 1.844 4.813 13.169 1.00 98.12 90 PHE A CA 1
ATOM 728 C C . PHE A 1 90 ? 3.128 4.342 13.856 1.00 98.12 90 PHE A C 1
ATOM 730 O O . PHE A 1 90 ? 3.356 4.632 15.031 1.00 98.12 90 PHE A O 1
ATOM 737 N N . HIS A 1 91 ? 3.975 3.656 13.095 1.00 97.75 91 HIS A N 1
ATOM 738 C CA . HIS A 1 91 ? 5.224 3.060 13.554 1.00 97.75 91 HIS A CA 1
ATOM 739 C 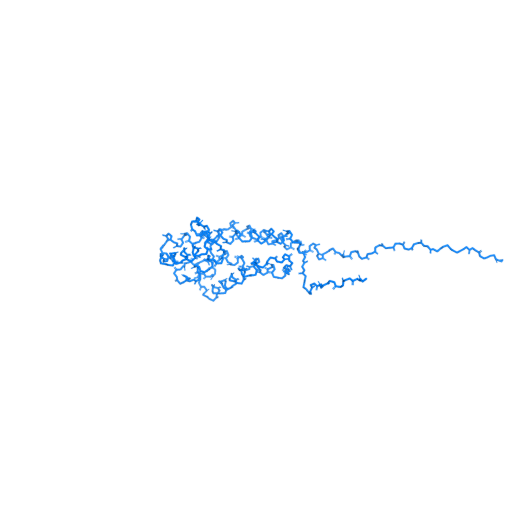C . HIS A 1 91 ? 6.454 3.759 12.949 1.00 97.75 91 HIS A C 1
ATOM 741 O O . HIS A 1 91 ? 6.340 4.704 12.156 1.00 97.75 91 HIS A O 1
ATOM 747 N N . GLY A 1 92 ? 7.640 3.315 13.375 1.00 93.56 92 GLY A N 1
ATOM 748 C CA . GLY A 1 92 ? 8.926 3.821 12.899 1.00 93.56 92 GLY A CA 1
ATOM 749 C C . GLY A 1 92 ? 9.109 5.318 13.152 1.00 93.56 92 GLY A C 1
ATOM 750 O O . GLY A 1 92 ? 8.495 5.910 14.044 1.00 93.56 92 GLY A O 1
ATOM 751 N N . GLU A 1 93 ? 9.923 5.962 12.319 1.00 94.19 93 GLU A N 1
ATOM 752 C CA . GLU A 1 93 ? 10.172 7.411 12.386 1.00 94.19 93 GLU A CA 1
ATOM 753 C C . GLU A 1 93 ? 8.896 8.246 12.161 1.00 94.19 93 GLU A C 1
ATOM 755 O O . GLU A 1 93 ? 8.794 9.388 12.610 1.00 94.19 93 GLU A O 1
ATOM 760 N N . SER A 1 94 ? 7.888 7.682 11.486 1.00 95.50 94 SER A N 1
ATOM 761 C CA . SER A 1 94 ? 6.622 8.374 11.204 1.00 95.50 94 SER A CA 1
ATOM 762 C C . SER A 1 94 ? 5.736 8.542 12.443 1.00 95.50 94 SER A C 1
ATOM 764 O O . SER A 1 94 ? 4.830 9.373 12.425 1.00 95.50 94 SER A O 1
ATOM 766 N N . SER A 1 95 ? 5.996 7.787 13.516 1.00 95.50 95 SER A N 1
ATOM 767 C CA . SER A 1 95 ? 5.256 7.869 14.784 1.00 95.50 95 SER A CA 1
ATOM 768 C C . SER A 1 95 ? 5.481 9.193 15.526 1.00 95.50 95 SER A C 1
ATOM 770 O O . SER A 1 95 ? 4.579 9.687 16.202 1.00 95.50 95 SER A O 1
ATOM 772 N N . THR A 1 96 ? 6.662 9.797 15.365 1.00 95.50 96 THR A N 1
ATOM 773 C CA . THR A 1 96 ? 7.075 11.030 16.059 1.00 95.50 96 THR A CA 1
ATOM 774 C C . THR A 1 96 ? 7.352 12.196 15.113 1.00 95.50 96 THR A C 1
ATOM 776 O O . THR A 1 96 ? 7.518 13.325 15.572 1.00 95.50 96 THR A O 1
ATOM 779 N N . ASN A 1 97 ? 7.361 11.966 13.795 1.00 96.56 97 ASN A N 1
ATOM 780 C CA . ASN A 1 97 ? 7.624 12.990 12.786 1.00 96.56 97 ASN A CA 1
ATOM 781 C C . ASN A 1 97 ? 6.410 13.204 11.853 1.00 96.56 97 ASN A C 1
ATOM 783 O O . ASN A 1 97 ? 6.267 12.514 10.837 1.00 96.56 97 ASN A O 1
ATOM 787 N N . PRO A 1 98 ? 5.551 14.209 12.127 1.00 95.06 98 PRO A N 1
ATOM 788 C CA . PRO A 1 98 ? 4.377 14.502 11.305 1.00 95.06 98 PRO A CA 1
ATOM 789 C C . PRO A 1 98 ? 4.708 14.895 9.861 1.00 95.06 98 PRO A C 1
ATOM 791 O O . P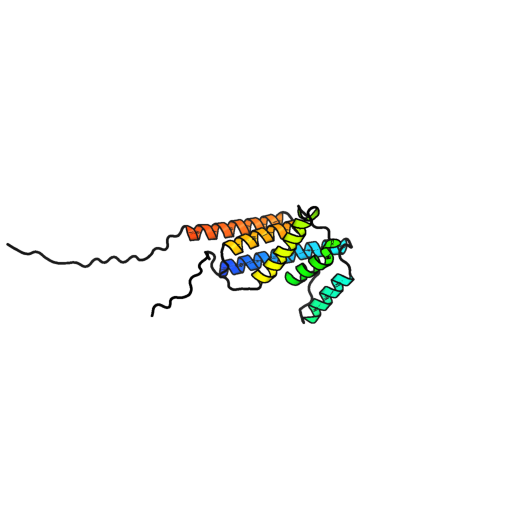RO A 1 98 ? 3.903 14.658 8.957 1.00 95.06 98 PRO A O 1
ATOM 794 N N . VAL A 1 99 ? 5.869 15.513 9.616 1.00 97.38 99 VAL A N 1
ATOM 795 C CA . VAL A 1 99 ? 6.292 15.891 8.258 1.00 97.38 99 VAL A CA 1
ATOM 796 C C . VAL A 1 99 ? 6.576 14.632 7.446 1.00 97.38 99 VAL A C 1
ATOM 798 O O . VAL A 1 99 ? 6.068 14.498 6.330 1.00 97.38 99 VAL A O 1
ATOM 801 N N . LEU A 1 100 ? 7.311 13.686 8.032 1.00 97.25 100 LEU A N 1
ATOM 802 C CA . LEU A 1 100 ? 7.610 12.399 7.413 1.00 97.25 100 LEU A CA 1
ATOM 803 C C . LEU A 1 100 ? 6.340 11.573 7.183 1.00 97.25 100 LEU A C 1
ATOM 805 O O . LEU A 1 100 ? 6.131 11.106 6.067 1.00 97.25 100 LEU A O 1
ATOM 809 N N . LEU A 1 101 ? 5.445 11.486 8.173 1.00 98.06 101 LEU A N 1
ATOM 810 C CA . LEU A 1 101 ? 4.150 10.810 8.034 1.00 98.06 101 LEU A CA 1
ATOM 811 C C . LEU A 1 101 ? 3.353 11.350 6.835 1.00 98.06 101 LEU A C 1
ATOM 813 O O . LEU A 1 101 ? 2.891 10.597 5.977 1.00 98.06 101 LEU A O 1
ATOM 817 N N . ASN A 1 102 ? 3.215 12.675 6.735 1.00 98.00 102 ASN A N 1
ATOM 818 C CA . ASN A 1 102 ? 2.506 13.295 5.614 1.00 98.00 102 ASN A CA 1
ATOM 819 C C . ASN A 1 102 ? 3.243 13.113 4.279 1.00 98.00 102 ASN A C 1
ATOM 821 O O . ASN A 1 102 ? 2.602 13.066 3.228 1.00 98.00 102 ASN A O 1
ATOM 825 N N . SER A 1 103 ? 4.573 13.030 4.290 1.00 98.00 103 SER A N 1
ATOM 826 C CA . SER A 1 103 ? 5.362 12.700 3.102 1.00 98.00 103 SER A CA 1
ATOM 827 C C . SER A 1 103 ? 5.085 11.271 2.634 1.00 98.00 103 SER A C 1
ATOM 829 O O . SER A 1 103 ? 4.707 11.074 1.483 1.00 98.00 103 SER A O 1
ATOM 831 N N . ASN A 1 104 ? 5.145 10.293 3.538 1.00 98.19 104 ASN A N 1
ATOM 832 C CA . ASN A 1 104 ? 4.911 8.882 3.238 1.00 98.19 104 ASN A CA 1
ATOM 833 C C . ASN A 1 104 ? 3.486 8.632 2.726 1.00 98.19 104 ASN A C 1
ATOM 835 O O . ASN A 1 104 ? 3.309 7.966 1.709 1.00 98.19 104 ASN A O 1
ATOM 839 N N . LEU A 1 105 ? 2.465 9.243 3.341 1.00 98.38 105 LEU A N 1
ATOM 840 C CA . LEU A 1 105 ? 1.084 9.154 2.847 1.00 98.38 105 LEU A CA 1
ATOM 841 C C . LEU A 1 105 ? 0.910 9.793 1.459 1.00 98.38 105 LEU A C 1
ATOM 843 O O . LEU A 1 105 ? 0.111 9.309 0.656 1.00 98.38 105 LEU A O 1
ATOM 847 N N . ARG A 1 106 ? 1.639 10.873 1.144 1.00 98.31 106 ARG A N 1
ATOM 848 C CA . ARG A 1 106 ? 1.626 11.469 -0.204 1.00 98.31 106 ARG A CA 1
ATOM 849 C C . ARG A 1 106 ? 2.344 10.585 -1.221 1.00 98.31 106 ARG A C 1
ATOM 851 O O . ARG A 1 106 ? 1.813 10.401 -2.313 1.00 98.31 106 ARG A O 1
ATOM 858 N N . ASN A 1 107 ? 3.486 10.009 -0.856 1.00 98.06 107 ASN A N 1
ATOM 859 C CA . ASN A 1 107 ? 4.222 9.076 -1.707 1.00 98.06 107 ASN A CA 1
ATOM 860 C C . ASN A 1 107 ? 3.392 7.823 -1.989 1.00 98.06 107 ASN A C 1
ATOM 862 O O . ASN A 1 107 ? 3.295 7.416 -3.140 1.00 98.06 107 ASN A O 1
ATOM 866 N N . TRP A 1 108 ? 2.698 7.277 -0.986 1.00 98.31 108 TRP A N 1
ATOM 867 C CA . TRP A 1 108 ? 1.775 6.162 -1.195 1.00 98.31 108 TRP A CA 1
ATOM 868 C C . TRP A 1 108 ? 0.648 6.531 -2.170 1.00 98.31 108 TRP A C 1
ATOM 870 O O . TRP A 1 108 ? 0.374 5.782 -3.103 1.00 98.31 108 TRP A O 1
ATOM 880 N N . LYS A 1 109 ? 0.054 7.728 -2.054 1.00 98.25 109 LYS A N 1
ATOM 881 C CA . LYS A 1 109 ? -0.939 8.206 -3.034 1.00 98.25 109 LYS A CA 1
ATOM 882 C C . LYS A 1 109 ? -0.376 8.270 -4.462 1.00 98.25 109 LYS A C 1
ATOM 884 O O . LYS A 1 109 ? -1.104 7.984 -5.412 1.00 98.25 109 LYS A O 1
ATOM 889 N N . ALA A 1 110 ? 0.886 8.675 -4.619 1.00 97.62 110 ALA A N 1
ATOM 890 C CA . ALA A 1 110 ? 1.561 8.687 -5.915 1.00 97.62 110 ALA A CA 1
ATOM 891 C C . ALA A 1 110 ? 1.767 7.261 -6.443 1.00 97.62 110 ALA A C 1
ATOM 893 O O . ALA A 1 110 ? 1.334 6.986 -7.557 1.00 97.62 110 ALA A O 1
ATOM 894 N N . ILE A 1 111 ? 2.274 6.348 -5.605 1.00 96.81 111 ILE A N 1
ATOM 895 C CA . ILE A 1 111 ? 2.437 4.923 -5.926 1.00 96.81 111 ILE A CA 1
ATOM 896 C C . ILE A 1 111 ? 1.117 4.312 -6.406 1.00 96.81 111 ILE A C 1
ATOM 898 O O . ILE A 1 111 ? 1.099 3.674 -7.453 1.00 96.81 111 ILE A O 1
ATOM 902 N N . VAL A 1 112 ? -0.000 4.557 -5.707 1.00 96.75 112 VAL A N 1
ATOM 903 C CA . VAL A 1 112 ? -1.334 4.071 -6.113 1.00 96.75 112 VAL A CA 1
ATOM 904 C C . VAL A 1 112 ? -1.648 4.473 -7.556 1.00 96.75 112 VAL A C 1
ATOM 906 O O . VAL A 1 112 ? -2.102 3.658 -8.358 1.00 96.75 112 VAL A O 1
ATOM 909 N N . LYS A 1 113 ? -1.401 5.741 -7.903 1.00 95.81 113 LYS A N 1
ATOM 910 C CA . LYS A 1 113 ? -1.649 6.263 -9.250 1.00 95.81 113 LYS A CA 1
ATOM 911 C C . LYS A 1 113 ? -0.669 5.670 -10.260 1.00 95.81 113 LYS A C 1
ATOM 913 O O . LYS A 1 113 ? -1.086 5.244 -11.331 1.00 95.81 113 LYS A O 1
ATOM 918 N N . GLU A 1 114 ? 0.614 5.655 -9.938 1.00 94.56 114 GLU A N 1
ATOM 919 C CA . GLU A 1 114 ? 1.684 5.224 -10.838 1.00 94.56 114 GLU A CA 1
ATOM 920 C C . GLU A 1 114 ? 1.585 3.720 -11.140 1.00 94.56 114 GLU A C 1
ATOM 922 O O . GLU A 1 114 ? 1.655 3.330 -12.302 1.00 94.56 114 GLU A O 1
ATOM 927 N N . MET A 1 115 ? 1.297 2.884 -10.137 1.00 93.50 115 MET A N 1
ATOM 928 C CA . MET A 1 115 ? 1.091 1.437 -10.298 1.00 93.50 115 MET A CA 1
ATOM 929 C C . MET A 1 115 ? -0.215 1.078 -11.018 1.00 93.50 115 MET A C 1
ATOM 931 O O . MET A 1 115 ? -0.308 0.004 -11.613 1.00 93.50 115 MET A O 1
ATOM 935 N N . SER A 1 116 ? -1.216 1.968 -11.016 1.00 91.81 116 SER A N 1
ATOM 936 C CA . SER A 1 116 ? -2.450 1.755 -11.788 1.00 91.81 116 SER A CA 1
ATOM 937 C C . SER A 1 116 ? -2.222 1.815 -13.307 1.00 91.81 116 SER A C 1
ATOM 939 O O . SER A 1 116 ? -3.035 1.305 -14.079 1.00 91.81 116 SER A O 1
ATOM 941 N N . ILE A 1 117 ? -1.102 2.402 -13.746 1.00 91.50 117 ILE A N 1
ATOM 942 C CA . ILE A 1 117 ? -0.729 2.548 -15.154 1.00 91.50 117 ILE A CA 1
ATOM 943 C C . ILE A 1 117 ? 0.207 1.396 -15.553 1.00 91.50 117 ILE A C 1
ATOM 945 O O . ILE A 1 117 ? 1.404 1.400 -15.278 1.00 91.50 117 ILE A O 1
ATOM 949 N N . ARG A 1 118 ? -0.341 0.394 -16.246 1.00 86.25 118 ARG A N 1
ATOM 950 C CA . ARG A 1 118 ? 0.357 -0.852 -16.612 1.00 86.25 118 ARG A CA 1
ATOM 951 C C . ARG A 1 118 ? 1.015 -0.787 -17.998 1.00 86.25 118 ARG A C 1
ATOM 953 O O . ARG A 1 118 ? 0.627 -1.519 -18.902 1.00 86.25 118 ARG A O 1
ATOM 960 N N . THR A 1 119 ? 2.003 0.088 -18.188 1.00 90.81 119 THR A N 1
ATOM 961 C CA . THR A 1 119 ? 2.752 0.143 -19.466 1.00 90.81 119 THR A CA 1
ATOM 962 C C . THR A 1 119 ? 3.836 -0.927 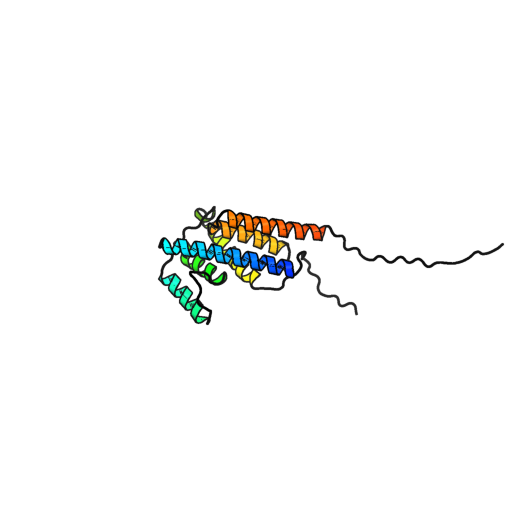-19.578 1.00 90.81 119 THR A C 1
ATOM 964 O O . THR A 1 119 ? 4.273 -1.236 -20.681 1.00 90.81 119 THR A O 1
ATOM 967 N N . PHE A 1 120 ? 4.283 -1.482 -18.444 1.00 92.88 120 PHE A N 1
ATOM 968 C CA . PHE A 1 120 ? 5.364 -2.475 -18.358 1.00 92.88 120 PHE A CA 1
ATOM 969 C C . PHE A 1 120 ? 6.693 -2.036 -19.000 1.00 92.88 120 PHE A C 1
ATOM 971 O O . PHE A 1 120 ? 7.542 -2.861 -19.336 1.00 92.88 120 PHE A O 1
ATOM 978 N N . CYS A 1 121 ? 6.869 -0.725 -19.148 1.00 92.81 121 CYS A N 1
ATOM 979 C CA . CYS A 1 121 ? 8.090 -0.068 -19.596 1.00 92.81 121 CYS A CA 1
ATOM 980 C C . CYS A 1 121 ? 8.486 1.052 -18.623 1.00 92.81 121 CYS A C 1
ATOM 982 O O . CYS A 1 121 ? 9.026 2.083 -19.020 1.00 92.81 121 CYS A O 1
ATOM 984 N N . THR A 1 122 ? 8.182 0.876 -17.333 1.00 93.94 122 THR A N 1
ATOM 985 C CA . THR A 1 122 ? 8.494 1.866 -16.305 1.00 93.94 122 THR A CA 1
ATOM 986 C C . THR A 1 122 ? 10.010 2.083 -16.231 1.00 93.94 122 THR A C 1
ATOM 988 O O . THR A 1 122 ? 10.749 1.097 -16.174 1.00 93.94 122 THR A O 1
ATOM 991 N N . PRO A 1 123 ? 10.490 3.342 -16.209 1.00 94.00 123 PRO A N 1
ATOM 992 C CA . PRO A 1 123 ? 11.914 3.628 -16.100 1.00 94.00 123 PRO A CA 1
ATOM 993 C C . PRO A 1 123 ? 12.533 3.097 -14.810 1.00 94.00 123 PRO A C 1
ATOM 995 O O . PRO A 1 123 ? 11.916 3.142 -13.742 1.00 94.00 123 PRO A O 1
ATOM 998 N N . ASP A 1 124 ? 13.797 2.685 -14.880 1.00 94.38 124 ASP A N 1
ATOM 999 C CA . ASP A 1 124 ? 14.500 2.079 -13.747 1.00 94.38 124 ASP A CA 1
ATOM 1000 C C . ASP A 1 124 ? 14.557 3.001 -12.518 1.00 94.38 124 ASP A C 1
ATOM 1002 O O . ASP A 1 124 ? 14.458 2.546 -11.378 1.00 94.38 124 ASP A O 1
ATOM 1006 N N . SER A 1 125 ? 14.693 4.314 -12.735 1.00 94.19 125 SER A N 1
ATOM 1007 C CA . SER A 1 125 ? 14.684 5.323 -11.668 1.00 94.19 125 SER A CA 1
ATOM 1008 C C . SER A 1 125 ? 13.349 5.378 -10.925 1.00 94.19 125 SER A C 1
ATOM 1010 O O . SER A 1 125 ? 13.334 5.478 -9.697 1.00 94.19 125 SER A O 1
ATOM 1012 N N . VAL A 1 126 ? 12.238 5.260 -11.653 1.00 94.94 126 VAL A N 1
ATOM 1013 C CA . VAL A 1 126 ? 10.883 5.239 -11.093 1.00 94.94 126 VAL A CA 1
ATOM 1014 C C . VAL A 1 126 ? 10.669 3.951 -10.301 1.00 94.94 126 VAL A C 1
ATOM 1016 O O . VAL A 1 126 ? 10.217 4.009 -9.162 1.00 94.94 126 VAL A O 1
ATOM 1019 N N . ILE A 1 127 ? 11.092 2.803 -10.842 1.00 95.50 127 ILE A N 1
ATOM 1020 C CA . ILE A 1 127 ? 11.022 1.514 -10.137 1.00 95.50 127 ILE A CA 1
ATOM 1021 C C . ILE A 1 127 ? 11.811 1.569 -8.818 1.00 95.50 127 ILE A C 1
ATOM 1023 O O . ILE A 1 127 ? 11.293 1.174 -7.773 1.00 95.50 127 ILE A O 1
ATOM 1027 N N . ARG A 1 128 ? 13.040 2.111 -8.825 1.00 95.06 128 ARG A N 1
ATOM 1028 C CA . ARG A 1 128 ? 13.841 2.292 -7.598 1.00 95.06 128 ARG A CA 1
ATOM 1029 C C . ARG A 1 128 ? 13.150 3.186 -6.574 1.00 95.06 128 ARG A C 1
ATOM 1031 O O . ARG A 1 128 ? 13.126 2.846 -5.392 1.00 95.06 128 ARG A O 1
ATOM 1038 N N . LYS A 1 129 ? 12.563 4.298 -7.022 1.00 95.88 129 LYS A N 1
ATOM 1039 C CA . LYS A 1 129 ? 11.795 5.190 -6.151 1.00 95.88 129 LYS A CA 1
ATOM 1040 C C . LYS A 1 129 ? 10.595 4.470 -5.534 1.00 95.88 129 LYS A C 1
ATOM 1042 O O . LYS A 1 129 ? 10.430 4.547 -4.322 1.00 95.88 129 LYS A O 1
ATOM 1047 N N . HIS A 1 130 ? 9.811 3.726 -6.319 1.00 96.44 130 HIS A N 1
ATOM 1048 C CA . HIS A 1 130 ? 8.695 2.939 -5.789 1.00 96.44 130 HIS A CA 1
ATOM 1049 C C . HIS A 1 130 ? 9.157 1.944 -4.722 1.00 96.44 130 HIS A C 1
ATOM 1051 O O . HIS A 1 130 ? 8.576 1.911 -3.646 1.00 96.44 130 HIS A O 1
ATOM 1057 N N . MET A 1 131 ? 10.226 1.179 -4.968 1.00 95.69 131 MET A N 1
ATOM 1058 C CA . MET A 1 131 ? 10.737 0.216 -3.980 1.00 95.69 131 MET A CA 1
ATOM 1059 C C . MET A 1 131 ? 11.170 0.894 -2.672 1.00 95.69 131 MET A C 1
ATOM 1061 O O . MET A 1 131 ? 10.869 0.394 -1.589 1.00 95.69 131 MET A O 1
ATOM 1065 N N . HIS A 1 132 ? 11.843 2.045 -2.760 1.00 95.94 132 HIS A N 1
ATOM 1066 C CA . HIS A 1 132 ? 12.216 2.835 -1.586 1.00 95.94 132 HIS A CA 1
ATOM 1067 C C . HIS A 1 132 ? 10.986 3.356 -0.824 1.00 95.94 132 HIS A C 1
ATOM 1069 O O . HIS A 1 132 ? 10.882 3.179 0.391 1.00 95.94 132 HIS A O 1
ATOM 1075 N N . ASP A 1 133 ? 10.044 3.973 -1.536 1.00 97.25 133 ASP A N 1
ATOM 1076 C CA . ASP A 1 133 ? 8.838 4.558 -0.950 1.00 97.25 133 ASP A CA 1
ATOM 1077 C C . ASP A 1 133 ? 7.937 3.474 -0.324 1.00 97.25 133 ASP A C 1
ATOM 1079 O O . ASP A 1 133 ? 7.386 3.687 0.755 1.00 97.25 133 ASP A O 1
ATOM 1083 N N . VAL A 1 134 ? 7.846 2.284 -0.936 1.00 96.88 134 VAL A N 1
ATOM 1084 C CA . VAL A 1 134 ? 7.124 1.129 -0.376 1.00 96.88 134 VAL A CA 1
ATOM 1085 C C . VAL A 1 134 ? 7.792 0.620 0.896 1.00 96.88 134 VAL A C 1
ATOM 1087 O O . VAL A 1 134 ? 7.095 0.358 1.869 1.00 96.88 134 VAL A O 1
ATOM 1090 N N . TYR A 1 135 ? 9.123 0.540 0.956 1.00 96.62 135 TYR A N 1
ATOM 1091 C CA . TYR A 1 135 ? 9.806 0.165 2.198 1.00 96.62 135 TYR A CA 1
ATOM 1092 C C . TYR A 1 135 ? 9.471 1.135 3.342 1.00 96.62 135 TYR A C 1
ATOM 1094 O O . TYR A 1 135 ? 9.127 0.706 4.443 1.00 96.62 135 TYR A O 1
ATOM 1102 N N . LYS A 1 136 ? 9.514 2.449 3.076 1.00 96.88 136 LYS A N 1
ATOM 1103 C CA . LYS A 1 136 ? 9.157 3.484 4.063 1.00 96.88 136 LYS A CA 1
ATOM 1104 C C . LYS A 1 136 ? 7.682 3.428 4.465 1.00 96.88 136 LYS A C 1
ATOM 1106 O O . LYS A 1 136 ? 7.361 3.661 5.627 1.00 96.88 136 LYS A O 1
ATOM 1111 N N . LEU A 1 137 ? 6.795 3.091 3.531 1.00 97.75 137 LEU A N 1
ATOM 1112 C CA . LEU A 1 137 ? 5.384 2.837 3.808 1.00 97.75 137 LEU A CA 1
ATOM 1113 C C . LEU A 1 137 ? 5.202 1.629 4.738 1.00 97.75 137 LEU A C 1
ATOM 1115 O O . LEU A 1 137 ? 4.480 1.734 5.723 1.00 97.75 137 LEU A O 1
ATOM 1119 N N . LEU A 1 138 ? 5.861 0.505 4.455 1.00 97.88 138 LEU A N 1
ATOM 1120 C CA . LEU A 1 138 ? 5.768 -0.702 5.278 1.00 97.88 138 LEU A CA 1
ATOM 1121 C C . LEU A 1 138 ? 6.284 -0.458 6.701 1.00 97.88 138 LEU A C 1
ATOM 1123 O O . LEU A 1 138 ? 5.626 -0.854 7.658 1.00 97.88 138 LEU A O 1
ATOM 1127 N N . ASP A 1 139 ? 7.402 0.255 6.845 1.00 97.00 139 ASP A N 1
ATOM 1128 C CA . ASP A 1 139 ? 7.933 0.676 8.148 1.00 97.00 139 ASP A CA 1
ATOM 1129 C C . ASP A 1 139 ? 6.937 1.569 8.915 1.00 97.00 139 ASP A C 1
ATOM 1131 O O . ASP A 1 139 ? 6.619 1.304 10.072 1.00 97.00 139 ASP A O 1
ATOM 1135 N N . MET A 1 140 ? 6.345 2.568 8.245 1.00 98.19 140 MET A N 1
ATOM 1136 C CA . MET A 1 140 ? 5.312 3.442 8.821 1.00 98.19 140 MET A CA 1
ATOM 1137 C C . MET A 1 140 ? 4.071 2.667 9.296 1.00 98.19 140 MET A C 1
ATOM 1139 O O . MET A 1 140 ? 3.456 3.045 10.297 1.00 98.19 140 MET A O 1
ATOM 1143 N N . LEU A 1 141 ? 3.683 1.610 8.579 1.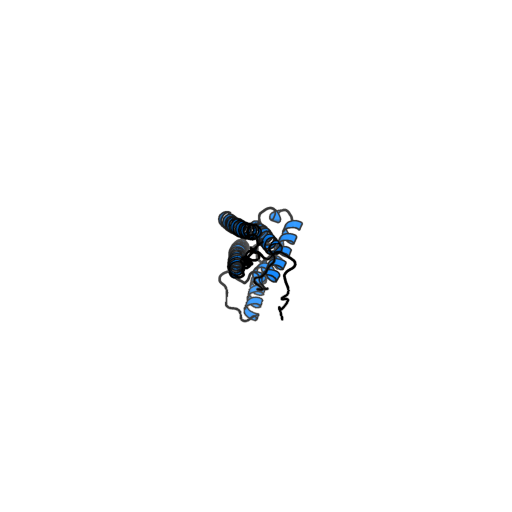00 98.38 141 LEU A N 1
ATOM 1144 C CA . LEU A 1 141 ? 2.549 0.750 8.929 1.00 98.38 141 LEU A CA 1
ATOM 1145 C C . LEU A 1 141 ? 2.894 -0.288 10.007 1.00 98.38 141 LEU A C 1
ATOM 1147 O O . LEU A 1 141 ? 1.988 -0.943 10.508 1.00 98.38 141 LEU A O 1
ATOM 1151 N N . GLY A 1 142 ? 4.162 -0.418 10.405 1.00 97.56 142 GLY A N 1
ATOM 1152 C CA . GLY A 1 142 ? 4.592 -1.410 11.394 1.00 97.56 142 GLY A CA 1
ATOM 1153 C C . GLY A 1 142 ? 4.651 -2.827 10.837 1.00 97.56 142 GLY A C 1
ATOM 1154 O O . GLY A 1 142 ? 4.399 -3.786 11.562 1.00 97.56 142 GLY A O 1
ATOM 1155 N N . ALA A 1 143 ? 4.962 -2.972 9.546 1.00 97.25 143 ALA A N 1
ATOM 1156 C CA . ALA A 1 143 ? 5.135 -4.280 8.930 1.00 97.25 143 ALA A CA 1
ATOM 1157 C C . ALA A 1 143 ? 6.169 -5.119 9.712 1.00 97.25 143 ALA A C 1
ATOM 1159 O O . ALA A 1 143 ? 7.212 -4.594 10.117 1.00 97.25 143 ALA A O 1
ATOM 1160 N N . PRO A 1 144 ? 5.933 -6.430 9.905 1.00 94.88 144 PRO A N 1
ATOM 1161 C CA . PRO A 1 144 ? 6.865 -7.279 10.630 1.00 94.88 144 PRO A CA 1
ATOM 1162 C C . PRO A 1 144 ? 8.211 -7.339 9.903 1.00 94.88 144 PRO A C 1
ATOM 1164 O O . PRO A 1 144 ? 8.276 -7.280 8.673 1.00 94.88 144 PRO A O 1
ATOM 1167 N N . ILE A 1 145 ? 9.293 -7.556 10.658 1.00 92.69 145 ILE A N 1
ATOM 1168 C CA . ILE A 1 145 ? 10.665 -7.631 10.122 1.00 92.69 145 ILE A CA 1
ATOM 1169 C C . ILE A 1 145 ? 10.751 -8.606 8.937 1.00 92.69 145 ILE A C 1
ATOM 1171 O O . ILE A 1 145 ? 11.416 -8.318 7.945 1.00 92.69 145 ILE A O 1
ATOM 1175 N N . ALA A 1 146 ? 10.029 -9.729 8.992 1.00 90.94 146 ALA A N 1
ATOM 1176 C CA . ALA A 1 146 ? 9.965 -10.688 7.893 1.00 90.94 146 ALA A CA 1
ATOM 1177 C C . ALA A 1 146 ? 9.465 -10.061 6.574 1.00 90.94 146 ALA A C 1
ATOM 1179 O O . ALA A 1 146 ? 10.063 -10.301 5.526 1.00 90.94 146 ALA A O 1
ATOM 1180 N N . ALA A 1 147 ? 8.423 -9.223 6.614 1.00 90.00 147 ALA A N 1
ATOM 1181 C CA . ALA A 1 147 ? 7.897 -8.533 5.435 1.00 90.00 147 ALA A CA 1
ATOM 1182 C C . ALA A 1 147 ? 8.890 -7.489 4.898 1.00 90.00 147 ALA A C 1
ATOM 1184 O O . ALA A 1 147 ? 9.108 -7.404 3.688 1.00 90.00 147 ALA A O 1
ATOM 1185 N N . LEU A 1 148 ? 9.559 -6.751 5.791 1.00 92.31 148 LEU A N 1
ATOM 1186 C CA . LEU A 1 148 ? 10.607 -5.798 5.411 1.00 92.31 148 LEU A CA 1
ATOM 1187 C C . LEU A 1 148 ? 11.792 -6.501 4.731 1.00 92.31 148 LEU A C 1
ATOM 1189 O O . LEU A 1 148 ? 12.271 -6.038 3.696 1.00 92.31 148 LEU A O 1
ATOM 1193 N N . VAL A 1 149 ? 12.217 -7.657 5.251 1.00 91.50 149 VAL A N 1
ATOM 1194 C CA . VAL A 1 149 ? 13.278 -8.485 4.653 1.00 91.50 149 VAL A CA 1
ATOM 1195 C C . VAL A 1 149 ? 12.866 -9.017 3.279 1.00 91.50 149 VAL A C 1
ATOM 1197 O O . VAL A 1 149 ? 13.682 -9.015 2.357 1.00 91.50 149 VAL A O 1
ATOM 1200 N N . VAL A 1 150 ? 11.615 -9.454 3.103 1.00 88.44 150 VAL A N 1
ATOM 1201 C CA . VAL A 1 150 ? 11.095 -9.870 1.787 1.00 88.44 150 VAL A CA 1
ATOM 1202 C C . VAL A 1 150 ? 11.149 -8.706 0.795 1.00 88.44 150 VAL A C 1
ATOM 1204 O O . VAL A 1 150 ? 11.690 -8.866 -0.300 1.00 88.44 150 VAL A O 1
ATOM 1207 N N . CYS A 1 151 ? 10.691 -7.517 1.198 1.00 89.44 151 CYS A N 1
ATOM 1208 C CA . CYS A 1 151 ? 10.747 -6.314 0.368 1.00 89.44 151 CYS A CA 1
ATOM 1209 C C . CYS A 1 151 ? 12.194 -5.938 -0.011 1.00 89.44 151 CYS A C 1
ATOM 1211 O O . CYS A 1 151 ? 12.473 -5.600 -1.161 1.00 89.44 151 CYS A O 1
ATOM 1213 N N . GLN A 1 152 ? 13.141 -6.038 0.927 1.00 92.12 152 GLN A N 1
ATOM 1214 C CA . GLN A 1 152 ? 14.563 -5.789 0.663 1.00 92.12 152 GLN A CA 1
ATOM 1215 C C . GLN A 1 152 ? 15.171 -6.822 -0.292 1.00 92.12 152 GLN A C 1
ATOM 1217 O O . GLN A 1 152 ? 15.910 -6.454 -1.203 1.00 92.12 152 GLN A O 1
ATOM 1222 N N . LYS A 1 153 ? 14.849 -8.111 -0.132 1.00 91.19 153 LYS A N 1
ATOM 1223 C CA . LYS A 1 153 ? 15.305 -9.167 -1.052 1.00 91.19 153 LYS A CA 1
ATOM 1224 C C . LYS A 1 153 ? 14.797 -8.926 -2.471 1.00 91.19 153 LYS A C 1
ATOM 1226 O O . LYS A 1 153 ? 15.568 -9.066 -3.422 1.00 91.19 153 LYS A O 1
ATOM 1231 N N . LEU A 1 154 ? 13.535 -8.521 -2.610 1.00 90.81 154 LEU A N 1
ATOM 1232 C CA . LEU A 1 154 ? 12.957 -8.133 -3.894 1.00 90.81 154 LEU A CA 1
ATOM 1233 C C . LEU A 1 154 ? 13.712 -6.945 -4.502 1.00 90.81 154 LEU A C 1
ATOM 1235 O O . LEU A 1 154 ? 14.120 -7.007 -5.662 1.00 90.81 154 LEU A O 1
ATOM 1239 N N . HIS A 1 155 ? 13.995 -5.918 -3.697 1.00 91.38 155 HIS A N 1
ATOM 1240 C CA . HIS A 1 155 ? 14.775 -4.757 -4.121 1.00 91.38 155 HIS A CA 1
ATOM 1241 C C . HIS A 1 155 ? 16.166 -5.159 -4.640 1.00 91.38 155 HIS A C 1
ATOM 1243 O O . HIS A 1 155 ? 16.536 -4.808 -5.760 1.00 91.38 155 HIS A O 1
ATOM 1249 N N . MET A 1 156 ? 16.911 -5.969 -3.885 1.00 92.81 156 MET A N 1
ATOM 1250 C CA . MET A 1 156 ? 18.244 -6.436 -4.285 1.00 92.81 156 MET A CA 1
ATOM 1251 C C . MET A 1 156 ? 18.215 -7.270 -5.571 1.00 92.81 156 MET A C 1
ATOM 1253 O O . MET A 1 156 ? 19.069 -7.097 -6.445 1.00 92.81 156 MET A O 1
ATOM 1257 N N . ARG A 1 157 ? 17.213 -8.145 -5.726 1.00 92.06 157 ARG A N 1
ATOM 1258 C CA . ARG A 1 157 ? 17.018 -8.934 -6.949 1.00 92.06 157 ARG A CA 1
ATOM 1259 C C . ARG A 1 157 ? 16.790 -8.031 -8.159 1.00 92.06 157 ARG A C 1
ATOM 1261 O O . ARG A 1 157 ? 17.419 -8.235 -9.194 1.00 92.06 157 ARG A O 1
ATOM 1268 N N . VAL A 1 158 ? 15.914 -7.036 -8.029 1.00 91.00 158 VAL A N 1
ATOM 1269 C CA . VAL A 1 158 ? 15.605 -6.084 -9.102 1.00 91.00 158 VAL A CA 1
ATOM 1270 C C . VAL A 1 158 ? 16.836 -5.262 -9.480 1.00 91.00 158 VAL A C 1
ATOM 1272 O O . VAL A 1 158 ? 17.153 -5.168 -10.662 1.00 91.00 158 VAL A O 1
ATOM 1275 N N . LEU A 1 159 ? 17.577 -4.736 -8.500 1.00 91.56 159 LEU A N 1
ATOM 1276 C CA . LEU A 1 159 ? 18.811 -3.987 -8.759 1.00 91.56 159 LEU A CA 1
ATOM 1277 C C . LEU A 1 159 ? 19.852 -4.834 -9.497 1.00 91.56 159 LEU A C 1
ATOM 1279 O O . LEU A 1 159 ? 20.454 -4.359 -10.456 1.00 91.56 159 LEU A O 1
ATOM 1283 N N . SER A 1 160 ? 20.026 -6.100 -9.106 1.00 91.56 160 SER A N 1
ATOM 1284 C CA . SER A 1 160 ? 20.946 -7.009 -9.799 1.00 91.56 160 SER A CA 1
ATOM 1285 C C . SER A 1 160 ? 20.566 -7.204 -11.271 1.00 91.56 160 SER A C 1
ATOM 1287 O O . SER A 1 160 ? 21.442 -7.247 -12.133 1.00 91.56 160 SER A O 1
ATOM 1289 N N . LEU A 1 161 ? 19.269 -7.283 -11.579 1.00 89.81 161 LEU A N 1
ATOM 1290 C CA . LEU A 1 161 ? 18.781 -7.403 -12.956 1.00 89.81 161 LEU A CA 1
ATOM 1291 C C . LEU A 1 161 ? 18.997 -6.118 -13.767 1.00 89.81 161 LEU A C 1
ATOM 1293 O O . LEU A 1 161 ? 19.306 -6.208 -14.953 1.00 89.81 161 LEU A O 1
ATOM 1297 N N . MET A 1 162 ? 18.879 -4.947 -13.132 1.00 90.00 162 MET A N 1
ATOM 1298 C CA . MET A 1 162 ? 19.176 -3.662 -13.773 1.00 90.00 162 MET A CA 1
ATOM 1299 C C . MET A 1 162 ? 20.666 -3.548 -14.134 1.00 90.00 162 MET A C 1
ATOM 1301 O O . MET A 1 162 ? 20.991 -3.185 -15.260 1.00 90.00 162 MET A O 1
ATOM 1305 N N . VAL A 1 163 ? 21.569 -3.923 -13.216 1.00 82.19 163 VAL A N 1
ATOM 1306 C CA . VAL A 1 163 ? 23.031 -3.871 -13.434 1.00 82.19 163 VAL A CA 1
ATOM 1307 C C . VAL A 1 163 ? 23.469 -4.822 -14.547 1.00 82.19 163 VAL A C 1
ATOM 1309 O O . VAL A 1 163 ? 24.118 -4.393 -15.494 1.00 82.19 163 VAL A O 1
ATOM 1312 N N . LYS A 1 164 ? 23.025 -6.087 -14.508 1.00 72.75 164 LYS A N 1
ATOM 1313 C CA . LYS A 1 164 ? 23.392 -7.097 -15.519 1.00 72.75 164 LYS A CA 1
ATOM 1314 C C . LYS A 1 164 ? 23.059 -6.686 -16.950 1.00 72.75 164 LYS A C 1
ATOM 1316 O O . LYS A 1 164 ? 23.680 -7.183 -17.878 1.00 72.75 164 LYS A O 1
ATOM 1321 N N . LYS A 1 165 ? 22.061 -5.825 -17.146 1.00 61.31 165 LYS A N 1
ATOM 1322 C CA . LY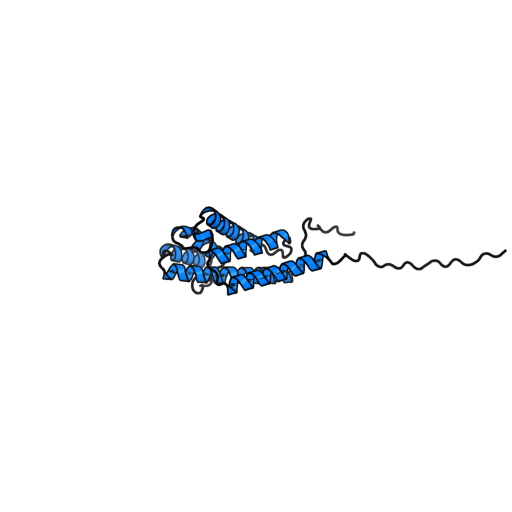S A 1 165 ? 21.674 -5.356 -18.477 1.00 61.31 165 LYS A CA 1
ATOM 1323 C C . LYS A 1 165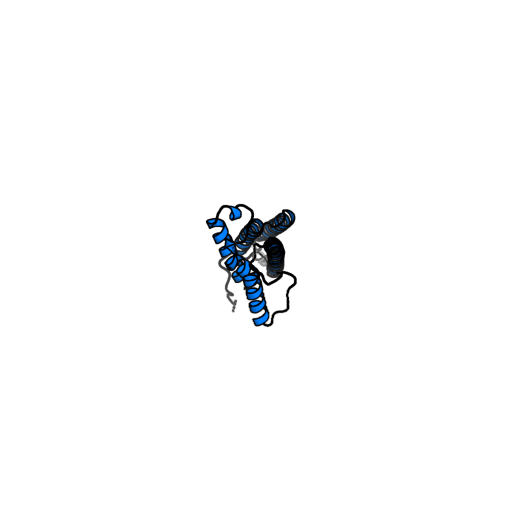 ? 22.438 -4.111 -18.928 1.00 61.31 165 LYS A C 1
ATOM 1325 O O . LYS A 1 165 ? 22.545 -3.901 -20.129 1.00 61.31 165 LYS A O 1
ATOM 1330 N N . CYS A 1 166 ? 22.996 -3.333 -18.000 1.00 59.16 166 CYS A N 1
ATOM 1331 C CA . CYS A 1 166 ? 23.975 -2.295 -18.325 1.00 59.16 166 CYS A CA 1
ATOM 1332 C C . CYS A 1 166 ? 25.323 -2.898 -18.762 1.00 59.16 166 CYS A C 1
ATOM 1334 O O . CYS A 1 166 ? 26.002 -2.299 -19.588 1.00 59.16 166 CYS A O 1
ATOM 1336 N N . ASP A 1 167 ? 25.671 -4.087 -18.255 1.00 48.44 167 ASP A N 1
ATOM 1337 C CA . ASP A 1 167 ? 26.953 -4.759 -18.527 1.00 48.44 167 ASP A CA 1
ATOM 1338 C C . ASP A 1 167 ? 26.968 -5.616 -19.804 1.00 48.44 167 ASP A C 1
ATOM 1340 O O . ASP A 1 167 ? 28.013 -6.149 -20.174 1.00 48.44 167 ASP A O 1
ATOM 1344 N N . MET A 1 168 ? 25.834 -5.767 -20.496 1.00 44.38 168 MET A N 1
ATOM 1345 C CA . MET A 1 168 ? 25.799 -6.434 -21.799 1.00 44.38 168 MET A CA 1
ATOM 1346 C C . MET A 1 168 ? 26.026 -5.380 -22.890 1.00 44.38 168 MET A C 1
ATOM 1348 O O . MET A 1 168 ? 25.082 -4.648 -23.206 1.00 44.38 168 MET A O 1
ATOM 1352 N N . PRO A 1 169 ? 27.232 -5.272 -23.488 1.00 41.12 169 PRO A N 1
ATOM 1353 C CA . PRO A 1 169 ? 27.392 -4.484 -24.697 1.00 41.12 169 PRO A CA 1
ATOM 1354 C C . PRO A 1 169 ? 26.412 -5.023 -25.739 1.00 41.12 169 PRO A C 1
ATOM 1356 O O . PRO A 1 169 ? 26.296 -6.230 -25.958 1.00 41.12 169 PRO A O 1
ATOM 1359 N N . THR A 1 170 ? 25.659 -4.113 -26.347 1.00 49.09 170 THR A N 1
ATOM 1360 C CA . THR A 1 170 ? 24.888 -4.418 -27.546 1.00 49.09 170 THR A CA 1
ATOM 1361 C C . THR A 1 170 ? 25.896 -4.801 -28.617 1.00 49.09 170 THR A C 1
ATOM 1363 O O . THR A 1 170 ? 26.581 -3.940 -29.160 1.00 49.09 170 THR A O 1
ATOM 1366 N N . ASP A 1 171 ? 26.037 -6.102 -28.858 1.00 40.00 171 ASP A N 1
ATOM 1367 C CA . ASP A 1 171 ? 26.886 -6.637 -29.914 1.00 40.00 171 ASP A CA 1
ATOM 1368 C C . ASP A 1 171 ? 26.277 -6.219 -31.260 1.00 40.00 171 ASP A C 1
ATOM 1370 O O . ASP A 1 171 ? 25.345 -6.828 -31.794 1.00 40.00 171 ASP A O 1
ATOM 1374 N N . SER A 1 172 ? 26.716 -5.062 -31.746 1.00 44.44 172 SER A N 1
ATOM 1375 C CA . SER A 1 172 ? 26.346 -4.508 -33.032 1.00 44.44 172 SER A CA 1
ATOM 1376 C C . SER A 1 172 ? 27.213 -5.151 -34.112 1.00 44.44 172 SER A C 1
ATOM 1378 O O . SER A 1 172 ? 28.270 -4.657 -34.477 1.00 44.44 172 SER A O 1
ATOM 1380 N N . GLY A 1 173 ? 26.698 -6.243 -34.678 1.00 37.12 173 GLY A N 1
ATOM 1381 C CA . GLY A 1 173 ? 26.976 -6.643 -36.056 1.00 37.12 173 GLY A CA 1
ATOM 1382 C C . GLY A 1 173 ? 28.303 -7.358 -36.301 1.00 37.12 173 GLY A C 1
ATOM 1383 O O . GLY A 1 173 ? 29.282 -6.765 -36.745 1.00 37.12 173 GLY A O 1
ATOM 1384 N N . SER A 1 174 ? 28.281 -8.682 -36.191 1.00 38.19 174 SER A N 1
ATOM 1385 C CA . SER A 1 174 ? 29.214 -9.539 -36.918 1.00 38.19 174 SER A CA 1
ATOM 1386 C C . SER A 1 174 ? 28.834 -9.576 -38.406 1.00 38.19 174 SER A C 1
ATOM 1388 O O . SER A 1 174 ? 27.848 -10.190 -38.796 1.00 38.19 174 SER A O 1
ATOM 1390 N N . ASN A 1 175 ? 29.641 -8.934 -39.253 1.00 41.28 175 ASN A N 1
ATOM 1391 C CA . ASN A 1 175 ? 29.719 -9.232 -40.684 1.00 41.28 175 ASN A CA 1
ATOM 1392 C C . ASN A 1 175 ? 31.185 -9.522 -41.029 1.00 41.28 175 ASN A C 1
ATOM 1394 O O . ASN A 1 175 ? 31.981 -8.582 -41.077 1.00 41.28 175 ASN A O 1
ATOM 1398 N N . PRO A 1 176 ? 31.581 -10.773 -41.315 1.00 38.16 176 PRO A N 1
ATOM 1399 C CA . PRO A 1 176 ? 32.844 -11.018 -41.982 1.00 38.16 176 PRO A CA 1
ATOM 1400 C C . PRO A 1 176 ? 32.629 -10.817 -43.487 1.00 38.16 176 PRO A C 1
ATOM 1402 O O . PRO A 1 176 ? 32.135 -11.699 -44.185 1.00 38.16 176 PRO A O 1
ATOM 1405 N N . VAL A 1 177 ? 33.009 -9.650 -44.013 1.00 41.75 177 VAL A N 1
ATOM 1406 C CA . VAL A 1 177 ? 33.296 -9.526 -45.448 1.00 41.75 177 VAL A CA 1
ATOM 1407 C C . VAL A 1 177 ? 34.661 -10.168 -45.678 1.00 41.75 177 VAL A C 1
ATOM 1409 O O . VAL A 1 177 ? 35.696 -9.588 -45.373 1.00 41.75 177 VAL A O 1
ATOM 1412 N N . SER A 1 178 ? 34.662 -11.393 -46.197 1.00 42.28 178 SER A N 1
ATOM 1413 C CA . SER A 1 178 ? 35.824 -11.993 -46.855 1.00 42.28 178 SER A CA 1
ATOM 1414 C C . SER A 1 178 ? 35.453 -12.218 -48.310 1.00 42.28 178 SER A C 1
ATOM 1416 O O . SER A 1 178 ? 34.677 -13.109 -48.641 1.00 42.28 178 SER A O 1
ATOM 1418 N N . GLY A 1 179 ? 35.978 -11.358 -49.174 1.00 41.69 179 GLY A N 1
ATOM 1419 C CA . GLY A 1 179 ? 35.741 -11.411 -50.606 1.00 41.69 179 GLY A CA 1
ATOM 1420 C C . GLY A 1 179 ? 36.649 -10.437 -51.334 1.00 41.69 179 GLY A C 1
ATOM 1421 O O . GLY A 1 179 ? 36.192 -9.386 -51.761 1.00 41.69 179 GLY A O 1
ATOM 1422 N N . GLN A 1 180 ? 37.927 -10.787 -51.481 1.00 36.94 180 GLN A N 1
ATOM 1423 C CA . GLN A 1 180 ? 38.761 -10.243 -52.552 1.00 36.94 180 GLN A CA 1
ATOM 1424 C C . GLN A 1 180 ? 39.811 -11.274 -52.973 1.00 36.94 180 GLN A C 1
ATOM 1426 O O . GLN A 1 180 ? 40.848 -11.452 -52.344 1.00 36.94 180 GLN A O 1
ATOM 1431 N N . SER A 1 181 ? 39.484 -11.973 -54.059 1.00 35.34 181 SER A N 1
ATOM 1432 C CA . SER A 1 181 ? 40.436 -12.633 -54.944 1.00 35.34 181 SER A CA 1
ATOM 1433 C C . SER A 1 181 ? 40.748 -11.652 -56.071 1.00 35.34 181 SER A C 1
ATOM 1435 O O . SER A 1 181 ? 39.829 -11.264 -56.789 1.00 35.34 181 SER A O 1
ATOM 1437 N N . ILE A 1 182 ? 42.012 -11.250 -56.225 1.00 42.34 182 ILE A N 1
ATOM 1438 C CA . ILE A 1 182 ? 42.564 -10.774 -57.501 1.00 42.34 182 ILE A CA 1
ATOM 1439 C C . ILE A 1 182 ? 43.972 -11.372 -57.623 1.00 42.34 182 ILE A C 1
ATOM 1441 O O . ILE A 1 182 ? 44.802 -11.216 -56.730 1.00 42.34 182 ILE A O 1
ATOM 1445 N N . GLY A 1 183 ? 44.178 -12.136 -58.698 1.00 41.78 183 GLY A N 1
ATOM 1446 C CA . GLY A 1 183 ? 45.364 -12.946 -58.971 1.00 41.78 183 GLY A CA 1
ATOM 1447 C C . GLY A 1 183 ? 46.582 -12.184 -59.523 1.00 41.78 183 GLY A C 1
ATOM 1448 O O . GLY A 1 183 ? 46.592 -10.954 -59.555 1.00 41.78 183 GLY A O 1
ATOM 1449 N N . PRO A 1 184 ? 47.629 -12.925 -59.937 1.00 52.97 184 PRO A N 1
ATOM 1450 C CA . PRO A 1 184 ? 48.968 -12.393 -60.178 1.00 52.97 184 PRO A CA 1
ATOM 1451 C C . PRO A 1 184 ? 49.158 -11.857 -61.605 1.00 52.97 184 PRO A C 1
ATOM 1453 O O . PRO A 1 184 ? 48.736 -12.480 -62.579 1.00 52.97 184 PRO A O 1
ATOM 1456 N N . THR A 1 185 ? 49.885 -10.744 -61.728 1.00 52.28 185 THR A N 1
ATOM 1457 C CA . THR A 1 185 ? 50.385 -10.209 -63.004 1.00 52.28 185 THR A CA 1
ATOM 1458 C C . THR A 1 185 ? 51.844 -10.620 -63.186 1.00 52.28 185 THR A C 1
ATOM 1460 O O . THR A 1 185 ? 52.697 -10.273 -62.371 1.00 52.28 185 THR A O 1
ATOM 1463 N N . GLN A 1 186 ? 52.119 -11.361 -64.261 1.00 49.84 186 GLN A N 1
ATOM 1464 C CA . GLN A 1 186 ? 53.461 -11.679 -64.752 1.00 49.84 186 GLN A CA 1
ATOM 1465 C C . GLN A 1 186 ? 54.212 -10.426 -65.224 1.00 49.84 186 GLN A C 1
ATOM 1467 O O . GLN A 1 186 ? 53.630 -9.592 -65.923 1.00 49.84 186 GLN A O 1
ATOM 1472 N N . ARG A 1 187 ? 55.524 -10.383 -64.970 1.00 43.34 187 ARG A N 1
ATOM 1473 C CA . ARG A 1 187 ? 56.557 -10.088 -65.974 1.00 43.34 187 ARG A CA 1
ATOM 1474 C C . ARG A 1 187 ? 57.917 -10.583 -65.506 1.00 43.34 187 ARG A C 1
ATOM 1476 O O . ARG A 1 187 ? 58.198 -10.430 -64.301 1.00 43.34 187 ARG A O 1
#

Foldseek 3Di:
DPPPDDDDPFDQQDFLVLLVVLLVLLQVLLLVLLQVLQVVCVVVVLQDPVLVVVLVVVCVVVVHDDDDRRSDGLQSSLVSCVVRVVSGQWADPVNPDVVLVVVLSVLSVVLSVVSVDSPSRDGPVVVLSSLVSSLSSSRRSVPDPVSSVVSVVSNVVSVVSSVVRVPDPPPPDDDDPDDDDDDDDDD

Secondary structure (DSSP, 8-state):
----PPPPSS---S-HHHHHHHHHHHHHHHHHHHHHHHHHHHHTT-S-HHHHHHHHHHHHHTTPPP-STT---HHHHHHHHHHHTTTS---GGGGT-HHHHHHHHHHHHHHHHHHT---S---HHHHHHHHHHHHHHHHHHT--HHHHHHHHHHHHHHHHHHHHHHSS---------------PPP-